Protein AF-0000000074323317 (afdb_homodimer)

Radius of gyration: 17.35 Å; Cα contacts (8 Å, |Δi|>4): 498; chains: 2; bounding box: 36×45×41 Å

Foldseek 3Di:
DKEKEKEKLFDCPPFPVVVLFVQLLVQLCVLLVHDSVPYYYHYHYNDQDDDPRHRPIAMEMEMEDAHSDDDVSVVSSLVSNQVSCCVRRVHHSVRYYYHYYHDHQQPADDPNHTD/DKEKEKEKLFDCPPFPVVVLQVQLLVQVCVLLVHDSVPYHYHYHYNDQDDDPRDRPIAMEMEMEDQHSDDDVSVVSSLVSNQVSCCVRRVHHSVRYYYHYHHDHQQVDDDDNHTD

InterPro domains:
  IPR001398 Macrophage migration inhibitory factor [PF01187] (2-115)
  IPR001398 Macrophage migration inhibitory factor [PTHR11954] (1-115)
  IPR014347 Tautomerase/MIF superfamily [G3DSA:3.30.429.10] (2-115)
  IPR014347 Tautomerase/MIF superfamily [SSF55331] (1-115)

Nearest PDB structures (foldseek):
  8ap3-assembly1_A  TM=1.001E+00  e=2.204E-23  Arabidopsis thaliana
  8ap3-assembly1_C  TM=1.002E+00  e=6.545E-23  Arabidopsis thaliana
  8dq6-assembly1_A  TM=9.790E-01  e=8.519E-17  Arabidopsis thaliana
  3gad-assembly1_C  TM=9.536E-01  e=9.394E-14  Plasmodium yoelii yoelii
  9mf3-assembly1_A  TM=9.497E-01  e=3.919E-13  Plasmodium knowlesi strain H

pLDDT: mean 98.27, std 1.14, range [88.0, 98.94]

Sequence (230 aa):
MPCLNISTNVNLESVDTSSILSEATSSVAKLIGKPEAYVMIVLKGSIPIAFGGTEEPAAYGELVSIGGLNANVNKKLSAAVAEILETKLSVPKSRFFLKFYDTKGSFFGWNGSTFMPCLNISTNVNLESVDTSSILSEATSSVAKLIGKPEAYVMIVLKGSIPIAFGGTEEPAAYGELVSIGGLNANVNKKLSAAVAEILETKLSVPKSRFFLKFYDTKGSFFGWNGSTF

Solvent-accessible surface area (backbone atoms only — not comparable to full-atom values): 11885 Å² total; per-residue (Å²): 92,37,38,39,39,36,41,23,41,45,72,51,89,88,47,71,55,65,58,54,43,45,52,50,37,52,51,52,18,62,64,46,68,46,65,46,72,45,27,34,36,39,48,40,55,57,37,92,50,71,59,96,86,35,69,62,55,32,37,44,32,41,37,38,22,57,58,59,74,45,76,68,43,48,53,52,48,52,51,55,53,35,48,49,39,27,74,73,65,60,21,48,59,91,38,51,50,73,46,79,40,79,47,56,40,50,41,30,21,38,54,41,22,43,84,91,39,39,39,40,36,41,23,42,45,72,51,89,89,49,71,58,65,59,54,52,52,52,48,37,50,53,51,16,62,65,48,68,47,65,57,92,45,48,44,75,45,80,43,55,59,29,54,40,26,53,40,74,37,68,63,58,31,38,44,34,40,37,37,22,57,58,60,73,46,57,69,43,36,24,51,51,26,28,51,55,28,49,51,40,30,74,73,65,61,21,47,34,81,39,33,42,34,38,56,39,81,46,57,39,81,77,38,75,48,93,93,44,52,86

Structure (mmCIF, N/CA/C/O backbone):
data_AF-0000000074323317-model_v1
#
loop_
_entity.id
_entity.type
_entity.pdbx_description
1 polymer 'Macrophage migration inhibitory factor'
#
loop_
_atom_site.group_PDB
_atom_site.id
_atom_site.type_symbol
_atom_site.label_atom_id
_atom_site.label_alt_id
_atom_site.label_comp_id
_atom_site.label_asym_id
_atom_site.label_entity_id
_atom_site.label_seq_id
_atom_site.pdbx_PDB_ins_code
_atom_site.Cartn_x
_atom_site.Cartn_y
_atom_site.Cartn_z
_atom_site.occupancy
_atom_site.B_iso_or_equiv
_atom_site.auth_seq_id
_atom_site.auth_comp_id
_atom_site.auth_asym_id
_atom_site.auth_atom_id
_atom_site.pdbx_PDB_model_num
ATOM 1 N N . MET A 1 1 ? 8.312 7.324 -8.453 1 91.5 1 MET A N 1
ATOM 2 C CA . MET A 1 1 ? 7.172 6.484 -8.117 1 91.5 1 MET A CA 1
ATOM 3 C C . MET A 1 1 ? 6.941 6.449 -6.609 1 91.5 1 MET A C 1
ATOM 5 O O . MET A 1 1 ? 7.445 5.559 -5.922 1 91.5 1 MET A O 1
ATOM 9 N N . PRO A 1 2 ? 6.398 7.406 -6.137 1 98.25 2 PRO A N 1
ATOM 10 C CA . PRO A 1 2 ? 6.027 7.383 -4.723 1 98.25 2 PRO A CA 1
ATOM 11 C C . PRO A 1 2 ? 4.613 6.859 -4.488 1 98.25 2 PRO A C 1
ATOM 13 O O . PRO A 1 2 ? 3.721 7.102 -5.305 1 98.25 2 PRO A O 1
ATOM 16 N N . CYS A 1 3 ? 4.453 6.18 -3.424 1 98.81 3 CYS A N 1
ATOM 17 C CA . CYS A 1 3 ? 3.135 5.777 -2.949 1 98.81 3 CYS A CA 1
ATOM 18 C C . CYS A 1 3 ? 2.947 6.141 -1.481 1 98.81 3 CYS A C 1
ATOM 20 O O . CYS A 1 3 ? 3.748 5.75 -0.632 1 98.81 3 CYS A O 1
ATOM 22 N N . LEU A 1 4 ? 1.928 6.883 -1.231 1 98.94 4 LEU A N 1
ATOM 23 C CA . LEU A 1 4 ? 1.548 7.254 0.128 1 98.94 4 LEU A CA 1
ATOM 24 C C . LEU A 1 4 ? 0.293 6.504 0.564 1 98.94 4 LEU A C 1
ATOM 26 O O . LEU A 1 4 ? -0.787 6.719 0.008 1 98.94 4 LEU A O 1
ATOM 30 N N . ASN A 1 5 ? 0.435 5.652 1.539 1 98.88 5 ASN A N 1
ATOM 31 C CA . ASN A 1 5 ? -0.67 4.93 2.16 1 98.88 5 ASN A CA 1
ATOM 32 C C . ASN A 1 5 ? -1.062 5.547 3.5 1 98.88 5 ASN A C 1
ATOM 34 O O . ASN A 1 5 ? -0.219 5.711 4.383 1 98.88 5 ASN A O 1
ATOM 38 N N . ILE A 1 6 ? -2.336 5.844 3.627 1 98.94 6 ILE A N 1
ATOM 39 C CA . ILE A 1 6 ? -2.809 6.426 4.879 1 98.94 6 ILE A CA 1
ATOM 40 C C . ILE A 1 6 ? -3.975 5.602 5.422 1 98.94 6 ILE A C 1
ATOM 42 O O . ILE A 1 6 ? -4.918 5.293 4.691 1 98.94 6 ILE A O 1
ATOM 46 N N . SER A 1 7 ? -3.873 5.23 6.617 1 98.88 7 SER A N 1
ATOM 47 C CA . SER A 1 7 ? -4.977 4.648 7.375 1 98.88 7 SER A CA 1
ATOM 48 C C . SER A 1 7 ? -5.43 5.582 8.492 1 98.88 7 SER A C 1
ATOM 50 O O . SER A 1 7 ? -4.598 6.18 9.18 1 98.88 7 SER A O 1
ATOM 52 N N . THR A 1 8 ? -6.715 5.742 8.688 1 98.94 8 THR A N 1
ATOM 53 C CA . THR A 1 8 ? -7.254 6.586 9.742 1 98.94 8 THR A CA 1
ATOM 54 C C . THR A 1 8 ? -8.531 5.98 10.32 1 98.94 8 THR A C 1
ATOM 56 O O . THR A 1 8 ? -9.211 5.203 9.648 1 98.94 8 THR A O 1
ATOM 59 N N . ASN A 1 9 ? -8.828 6.316 11.562 1 98.88 9 ASN A N 1
ATOM 60 C CA . ASN A 1 9 ? -10.062 5.836 12.18 1 98.88 9 ASN A CA 1
ATOM 61 C C . ASN A 1 9 ? -11.234 6.773 11.898 1 98.88 9 ASN A C 1
ATOM 63 O O . ASN A 1 9 ? -12.359 6.508 12.32 1 98.88 9 ASN A O 1
ATOM 67 N N . VAL A 1 10 ? -10.961 7.812 11.172 1 98.62 10 VAL A N 1
ATOM 68 C CA . VAL A 1 10 ? -12.016 8.75 10.797 1 98.62 10 VAL A CA 1
ATOM 69 C C . VAL A 1 10 ? -12.898 8.133 9.719 1 98.62 10 VAL A C 1
ATOM 71 O O . VAL A 1 10 ? -12.391 7.508 8.781 1 98.62 10 VAL A O 1
ATOM 74 N N . ASN A 1 11 ? -14.242 8.242 9.859 1 98.25 11 ASN A N 1
ATOM 75 C CA . ASN A 1 11 ? -15.188 7.844 8.828 1 98.25 11 ASN A CA 1
ATOM 76 C C . ASN A 1 11 ? -15.156 8.805 7.645 1 98.25 11 ASN A C 1
ATOM 78 O O . ASN A 1 11 ? -15.281 10.023 7.824 1 98.25 11 ASN A O 1
ATOM 82 N N . LEU A 1 12 ? -15.023 8.281 6.457 1 97.62 12 LEU A N 1
ATOM 83 C CA . LEU A 1 12 ? -14.797 9.133 5.293 1 97.62 12 LEU A CA 1
ATOM 84 C C . LEU A 1 12 ? -16.094 9.352 4.52 1 97.62 12 LEU A C 1
ATOM 86 O O . LEU A 1 12 ? -16.109 10.031 3.494 1 97.62 12 LEU A O 1
ATOM 90 N N . GLU A 1 13 ? -17.234 8.797 4.867 1 94.62 13 GLU A N 1
ATOM 91 C CA . GLU A 1 13 ? -18.484 8.836 4.129 1 94.62 13 GLU A CA 1
ATOM 92 C C . GLU A 1 13 ? -18.922 10.273 3.859 1 94.62 13 GLU A C 1
ATOM 94 O O . GLU A 1 13 ? -19.453 10.578 2.791 1 94.62 13 GLU A O 1
ATOM 99 N N . SER A 1 14 ? -18.656 11.234 4.734 1 93.81 14 SER A N 1
ATOM 100 C CA . SER A 1 14 ? -19.094 12.617 4.551 1 93.81 14 SER A CA 1
ATOM 101 C C . SER A 1 14 ? -17.922 13.531 4.219 1 93.81 14 SER A C 1
ATOM 103 O O . SER A 1 14 ? -18.047 14.758 4.242 1 93.81 14 SER A O 1
ATOM 105 N N . VAL A 1 15 ? -16.797 12.953 3.896 1 95.31 15 VAL A N 1
ATOM 106 C CA . VAL A 1 15 ? -15.578 13.703 3.639 1 95.31 15 VAL A CA 1
ATOM 107 C C . VAL A 1 15 ? -15.344 13.82 2.135 1 95.31 15 VAL A C 1
ATOM 109 O O . VAL A 1 15 ? -15.594 12.867 1.389 1 95.31 15 VAL A O 1
ATOM 112 N N . ASP A 1 16 ? -14.93 14.938 1.658 1 96.88 16 ASP A N 1
ATOM 113 C CA . ASP A 1 16 ? -14.453 15.094 0.286 1 96.88 16 ASP A CA 1
ATOM 114 C C . ASP A 1 16 ? -13.07 14.469 0.109 1 96.88 16 ASP A C 1
ATOM 116 O O . ASP A 1 16 ? -12.062 15.172 0.131 1 96.88 16 ASP A O 1
ATOM 120 N N . THR A 1 17 ? -13.031 13.234 -0.156 1 97.75 17 THR A N 1
ATOM 121 C CA . THR A 1 17 ? -11.766 12.523 -0.258 1 97.75 17 THR A CA 1
ATOM 122 C C . THR A 1 17 ? -10.977 13 -1.479 1 97.75 17 THR A C 1
ATOM 124 O O . THR A 1 17 ? -9.742 12.961 -1.482 1 97.75 17 THR A O 1
ATOM 127 N N . SER A 1 18 ? -11.711 13.438 -2.508 1 97.75 18 SER A N 1
ATOM 128 C CA . SER A 1 18 ? -11.039 13.883 -3.727 1 97.75 18 SER A CA 1
ATOM 129 C C . SER A 1 18 ? -10.102 15.047 -3.445 1 97.75 18 SER A C 1
ATOM 131 O O . SER A 1 18 ? -9.016 15.133 -4.023 1 97.75 18 SER A O 1
ATOM 133 N N . SER A 1 19 ? -10.562 15.883 -2.59 1 98.12 19 SER A N 1
ATOM 134 C CA . SER A 1 19 ? -9.734 17.016 -2.213 1 98.12 19 SER A CA 1
ATOM 135 C C . SER A 1 19 ? -8.469 16.578 -1.488 1 98.12 19 SER A C 1
ATOM 137 O O . SER A 1 19 ? -7.383 17.094 -1.739 1 98.12 19 SER A O 1
ATOM 139 N N . ILE A 1 20 ? -8.57 15.594 -0.637 1 98.56 20 ILE A N 1
ATOM 140 C CA . ILE A 1 20 ? -7.434 15.047 0.098 1 98.56 20 ILE A CA 1
ATOM 141 C C . ILE A 1 20 ? -6.469 14.367 -0.872 1 98.56 20 ILE A C 1
ATOM 143 O O . ILE A 1 20 ? -5.266 14.625 -0.846 1 98.56 20 ILE A O 1
ATOM 147 N N . LEU A 1 21 ? -7.043 13.586 -1.749 1 98.75 21 LEU A N 1
ATOM 148 C CA . LEU A 1 21 ? -6.246 12.828 -2.707 1 98.75 21 LEU A CA 1
ATOM 149 C C . LEU A 1 21 ? -5.473 13.758 -3.633 1 98.75 21 LEU A C 1
ATOM 151 O O . LEU A 1 21 ? -4.281 13.555 -3.881 1 98.75 21 LEU A O 1
ATOM 155 N N . SER A 1 22 ? -6.113 14.766 -4.082 1 98.5 22 SER A N 1
ATOM 156 C CA . SER A 1 22 ? -5.5 15.711 -5.012 1 98.5 22 SER A CA 1
ATOM 157 C C . SER A 1 22 ? -4.402 16.516 -4.328 1 98.5 22 SER A C 1
ATOM 159 O O . SER A 1 22 ? -3.303 16.656 -4.867 1 98.5 22 SER A O 1
ATOM 161 N N . GLU A 1 23 ? -4.684 17.016 -3.186 1 98.69 23 GLU A N 1
ATOM 162 C CA . GLU A 1 23 ? -3.707 17.828 -2.463 1 98.69 23 GLU A CA 1
ATOM 163 C C . GLU A 1 23 ? -2.498 17 -2.047 1 98.69 23 GLU A C 1
ATOM 165 O O . GLU A 1 23 ? -1.358 17.469 -2.139 1 98.69 23 GLU A O 1
ATOM 170 N N . ALA A 1 24 ? -2.727 15.836 -1.582 1 98.81 24 ALA A N 1
ATOM 171 C CA . ALA A 1 24 ? -1.625 14.945 -1.216 1 98.81 24 ALA A CA 1
ATOM 172 C C . ALA A 1 24 ? -0.761 14.617 -2.43 1 98.81 24 ALA A C 1
ATOM 174 O O . ALA A 1 24 ? 0.469 14.602 -2.34 1 98.81 24 ALA A O 1
ATOM 175 N N . THR A 1 25 ? -1.44 14.352 -3.559 1 98.81 25 THR A N 1
ATOM 176 C CA . THR A 1 25 ? -0.712 14.047 -4.785 1 98.81 25 THR A CA 1
ATOM 177 C C . THR A 1 25 ? 0.239 15.188 -5.141 1 98.81 25 THR A C 1
ATOM 179 O O . THR A 1 25 ? 1.427 14.961 -5.379 1 98.81 25 THR A O 1
ATOM 182 N N . SER A 1 26 ? -0.271 16.344 -5.125 1 98.75 26 SER A N 1
ATOM 183 C CA . SER A 1 26 ? 0.513 17.531 -5.496 1 98.75 26 SER A CA 1
ATOM 184 C C . SER A 1 26 ? 1.663 17.75 -4.52 1 98.75 26 SER A C 1
ATOM 186 O O . SER A 1 26 ? 2.789 18.031 -4.934 1 98.75 26 SER A O 1
ATOM 188 N N . SER A 1 27 ? 1.397 17.656 -3.234 1 98.75 27 SER A N 1
ATOM 189 C CA . SER A 1 27 ? 2.412 17.891 -2.209 1 98.75 27 SER A CA 1
ATOM 190 C C . SER A 1 27 ? 3.541 16.859 -2.314 1 98.75 27 SER A C 1
ATOM 192 O O . SER A 1 27 ? 4.719 17.219 -2.285 1 98.75 27 SER A O 1
ATOM 194 N N . VAL A 1 28 ? 3.188 15.594 -2.471 1 98.81 28 VAL A N 1
ATOM 195 C CA . VAL A 1 28 ? 4.172 14.523 -2.549 1 98.81 28 VAL A CA 1
ATOM 196 C C . VAL A 1 28 ? 5.023 14.695 -3.805 1 98.81 28 VAL A C 1
ATOM 198 O O . VAL A 1 28 ? 6.25 14.609 -3.746 1 98.81 28 VAL A O 1
ATOM 201 N N . ALA A 1 29 ? 4.391 14.969 -4.902 1 98.75 29 ALA A N 1
ATOM 202 C CA . ALA A 1 29 ? 5.105 15.164 -6.164 1 98.75 29 ALA A CA 1
ATOM 203 C C . ALA A 1 29 ? 6.105 16.312 -6.062 1 98.75 29 ALA A C 1
ATOM 205 O O . ALA A 1 29 ? 7.277 16.141 -6.398 1 98.75 29 ALA A O 1
ATOM 206 N N . LYS A 1 30 ? 5.648 17.406 -5.555 1 98.69 30 LYS A N 1
ATOM 207 C CA . LYS A 1 30 ? 6.457 18.609 -5.461 1 98.69 30 LYS A CA 1
ATOM 208 C C . LYS A 1 30 ? 7.648 18.406 -4.527 1 98.69 30 LYS A C 1
ATOM 210 O O . LYS A 1 30 ? 8.781 18.734 -4.879 1 98.69 30 LYS A O 1
ATOM 215 N N . LEU A 1 31 ? 7.434 17.859 -3.393 1 98.75 31 LEU A N 1
ATOM 216 C CA . LEU A 1 31 ? 8.453 17.781 -2.354 1 98.75 31 LEU A CA 1
ATOM 217 C C . LEU A 1 31 ? 9.484 16.703 -2.678 1 98.75 31 LEU A C 1
ATOM 219 O O . LEU A 1 31 ? 10.664 16.859 -2.365 1 98.75 31 LEU A O 1
ATOM 223 N N . ILE A 1 32 ? 9.086 15.625 -3.309 1 98.31 32 ILE A N 1
ATOM 224 C CA . ILE A 1 32 ? 10.023 14.57 -3.674 1 98.31 32 ILE A CA 1
ATOM 225 C C . ILE A 1 32 ? 10.711 14.93 -4.988 1 98.31 32 ILE A C 1
ATOM 227 O O . ILE A 1 32 ? 11.828 14.477 -5.254 1 98.31 32 ILE A O 1
ATOM 231 N N . GLY A 1 33 ? 10.008 15.727 -5.805 1 97.94 33 GLY A N 1
ATOM 232 C CA . GLY A 1 33 ? 10.555 16.094 -7.102 1 97.94 33 GLY A CA 1
ATOM 233 C C . GLY A 1 33 ? 10.258 15.086 -8.188 1 97.94 33 GLY A C 1
ATOM 234 O O . GLY A 1 33 ? 11.133 14.75 -8.984 1 97.94 33 GLY A O 1
ATOM 235 N N . LYS A 1 34 ? 9.07 14.5 -8.203 1 97.56 34 LYS A N 1
ATOM 236 C CA . LYS A 1 34 ? 8.633 13.547 -9.219 1 97.56 34 LYS A CA 1
ATOM 237 C C . LYS A 1 34 ? 7.352 14.016 -9.898 1 97.56 34 LYS A C 1
ATOM 239 O O . LYS A 1 34 ? 6.551 14.734 -9.297 1 97.56 34 LYS A O 1
ATOM 244 N N . PRO A 1 35 ? 7.16 13.609 -11.18 1 97.94 35 PRO A N 1
ATOM 245 C CA . PRO A 1 35 ? 5.898 13.984 -11.82 1 97.94 35 PRO A CA 1
ATOM 246 C C . PRO A 1 35 ? 4.676 13.422 -11.102 1 97.94 35 PRO A C 1
ATOM 248 O O . PRO A 1 35 ? 4.715 12.305 -10.586 1 97.94 35 PRO A O 1
ATOM 251 N N . GLU A 1 36 ? 3.57 14.188 -11.125 1 98.12 36 GLU A N 1
ATOM 252 C CA . GLU A 1 36 ? 2.316 13.758 -10.516 1 98.12 36 GLU A CA 1
ATOM 253 C C . GLU A 1 36 ? 1.815 12.453 -11.133 1 98.12 36 GLU A C 1
ATOM 255 O O . GLU A 1 36 ? 1.185 11.641 -10.453 1 98.12 36 GLU A O 1
ATOM 260 N N . ALA A 1 37 ? 2.158 12.266 -12.328 1 97.75 37 ALA A N 1
ATOM 261 C CA . ALA A 1 37 ? 1.679 11.109 -13.086 1 97.75 37 ALA A CA 1
ATOM 262 C C . ALA A 1 37 ? 2.125 9.805 -12.43 1 97.75 37 ALA A C 1
ATOM 264 O O . ALA A 1 37 ? 1.529 8.75 -12.672 1 97.75 37 ALA A O 1
ATOM 265 N N . TYR A 1 38 ? 3.135 9.836 -11.57 1 97.81 38 TYR A N 1
ATOM 266 C CA . TYR A 1 38 ? 3.684 8.625 -10.969 1 97.81 38 TYR A CA 1
ATOM 267 C C . TYR A 1 38 ? 3.377 8.562 -9.477 1 97.81 38 TYR A C 1
ATOM 269 O O . TYR A 1 38 ? 3.922 7.723 -8.766 1 97.81 38 TYR A O 1
ATOM 277 N N . VAL A 1 39 ? 2.561 9.414 -9.023 1 98.81 39 VAL A N 1
ATOM 278 C CA . VAL A 1 39 ? 2.256 9.445 -7.594 1 98.81 39 VAL A CA 1
ATOM 279 C C . VAL A 1 39 ? 0.949 8.703 -7.328 1 98.81 39 VAL A C 1
ATOM 281 O O . VAL A 1 39 ? -0.056 8.945 -8 1 98.81 39 VAL A O 1
ATOM 284 N N . MET A 1 40 ? 0.992 7.852 -6.352 1 98.94 40 MET A N 1
ATOM 285 C CA . MET A 1 40 ? -0.21 7.156 -5.898 1 98.94 40 MET A CA 1
ATOM 286 C C . MET A 1 40 ? -0.513 7.484 -4.441 1 98.94 40 MET A C 1
ATOM 288 O O . MET A 1 40 ? 0.392 7.516 -3.604 1 98.94 40 MET A O 1
ATOM 292 N N . ILE A 1 41 ? -1.807 7.762 -4.152 1 98.94 41 ILE A N 1
ATOM 293 C CA . ILE A 1 41 ? -2.303 7.977 -2.797 1 98.94 41 ILE A CA 1
ATOM 294 C C . ILE A 1 41 ? -3.375 6.938 -2.471 1 98.94 41 ILE A C 1
ATOM 296 O O . ILE A 1 41 ? -4.305 6.73 -3.254 1 98.94 41 ILE A O 1
ATOM 300 N N . VAL A 1 42 ? -3.203 6.23 -1.413 1 98.94 42 VAL A N 1
ATOM 301 C CA . VAL A 1 42 ? -4.172 5.273 -0.889 1 98.94 42 VAL A CA 1
ATOM 302 C C . VAL A 1 42 ? -4.684 5.746 0.469 1 98.94 42 VAL A C 1
ATOM 304 O O . VAL A 1 42 ? -3.896 5.992 1.387 1 98.94 42 VAL A O 1
ATOM 307 N N . LEU A 1 43 ? -6.031 5.934 0.606 1 98.88 43 LEU A N 1
ATOM 308 C CA . LEU A 1 43 ? -6.613 6.477 1.828 1 98.88 43 LEU A CA 1
ATOM 309 C C . LEU A 1 43 ? -7.66 5.527 2.404 1 98.88 43 LEU A C 1
ATOM 311 O O . LEU A 1 43 ? -8.75 5.387 1.847 1 98.88 43 LEU A O 1
ATOM 315 N N . LYS A 1 44 ? -7.312 4.961 3.523 1 98.81 44 LYS A N 1
ATOM 316 C CA . LYS A 1 44 ? -8.211 4.02 4.195 1 98.81 44 LYS A CA 1
ATOM 317 C C . LYS A 1 44 ? -8.852 4.652 5.426 1 98.81 44 LYS A C 1
ATOM 319 O O . LYS A 1 44 ? -8.156 5 6.383 1 98.81 44 LYS A O 1
ATOM 324 N N . GLY A 1 45 ? -10.18 4.719 5.395 1 98.5 45 GLY A N 1
ATOM 325 C CA . GLY A 1 45 ? -10.922 5.254 6.527 1 98.5 45 GLY A CA 1
ATOM 326 C C . GLY A 1 45 ? -11.617 4.18 7.34 1 98.5 45 GLY A C 1
ATOM 327 O O . GLY A 1 45 ? -11.633 3.012 6.953 1 98.5 45 GLY A O 1
ATOM 328 N N . SER A 1 46 ? -12.078 4.637 8.531 1 98.44 46 SER A N 1
ATOM 329 C CA . SER A 1 46 ? -12.867 3.787 9.422 1 98.44 46 SER A CA 1
ATOM 330 C C . SER A 1 46 ? -12.062 2.572 9.875 1 98.44 46 SER A C 1
ATOM 332 O O . SER A 1 46 ? -12.617 1.484 10.047 1 98.44 46 SER A O 1
ATOM 334 N N . ILE A 1 47 ? -10.773 2.709 9.945 1 98.44 47 ILE A N 1
ATOM 335 C CA . ILE A 1 47 ? -9.898 1.703 10.531 1 98.44 47 ILE A CA 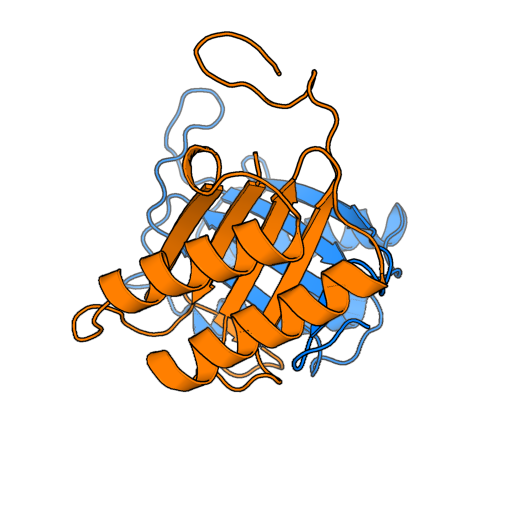1
ATOM 336 C C . ILE A 1 47 ? -9.82 1.905 12.039 1 98.44 47 ILE A C 1
ATOM 338 O O . ILE A 1 47 ? -9.523 3.008 12.508 1 98.44 47 ILE A O 1
ATOM 342 N N . PRO A 1 48 ? -10.164 0.916 12.867 1 98.75 48 PRO A N 1
ATOM 343 C CA . PRO A 1 48 ? -9.977 1.108 14.312 1 98.75 48 PRO A CA 1
ATOM 344 C C . PRO A 1 48 ? -8.531 1.408 14.688 1 98.75 48 PRO A C 1
ATOM 346 O O . PRO A 1 48 ? -7.625 0.64 14.344 1 98.75 48 PRO A O 1
ATOM 349 N N . ILE A 1 49 ? -8.289 2.5 15.359 1 98.81 49 ILE A N 1
ATOM 350 C CA . ILE A 1 49 ? -6.969 2.926 15.805 1 98.81 49 ILE A CA 1
ATOM 351 C C . ILE A 1 49 ? -7.055 3.479 17.219 1 98.81 49 ILE A C 1
ATOM 353 O O . ILE A 1 49 ? -7.953 4.258 17.547 1 98.81 49 ILE A O 1
ATOM 357 N N . ALA A 1 50 ? -6.176 2.955 17.969 1 98.88 50 ALA A N 1
ATOM 358 C CA . ALA A 1 50 ? -5.918 3.586 19.266 1 98.88 50 ALA A CA 1
ATOM 359 C C . ALA A 1 50 ? -4.531 4.23 19.281 1 98.88 50 ALA A C 1
ATOM 361 O O . ALA A 1 50 ? -3.564 3.654 18.781 1 98.88 50 ALA A O 1
ATOM 362 N N . PHE A 1 51 ? -4.426 5.461 19.828 1 98.75 51 PHE A N 1
ATOM 363 C CA . PHE A 1 51 ? -3.174 6.172 20.062 1 98.75 51 PHE A CA 1
ATOM 364 C C . PHE A 1 51 ? -3.125 6.734 21.484 1 98.75 51 PHE A C 1
ATOM 366 O O . PHE A 1 51 ? -4.023 7.469 21.891 1 98.75 51 PHE A O 1
ATOM 373 N N . GLY A 1 52 ? -2.082 6.281 22.094 1 98.31 52 GLY A N 1
ATOM 374 C CA . GLY A 1 52 ? -1.995 6.703 23.484 1 98.31 52 GLY A CA 1
ATOM 375 C C . GLY A 1 52 ? -3.148 6.203 24.344 1 98.31 52 GLY A C 1
ATOM 376 O O . GLY A 1 52 ? -3.598 6.895 25.25 1 98.31 52 GLY A O 1
ATOM 377 N N . GLY A 1 53 ? -3.711 5.148 23.906 1 98.44 53 GLY A N 1
ATOM 378 C CA . GLY A 1 53 ? -4.746 4.512 24.703 1 98.44 53 GLY A CA 1
ATOM 379 C C . GLY A 1 53 ? -6.137 5.047 24.422 1 98.44 53 GLY A C 1
ATOM 380 O O . GLY A 1 53 ? -7.117 4.598 25.016 1 98.44 53 GLY A O 1
ATOM 381 N N . THR A 1 54 ? -6.219 5.992 23.469 1 98.75 54 THR A N 1
ATOM 382 C CA . THR A 1 54 ? -7.535 6.527 23.141 1 98.75 54 THR A CA 1
ATOM 383 C C . THR A 1 54 ? -7.84 6.328 21.656 1 98.75 54 THR A C 1
ATOM 385 O O . THR A 1 54 ? -6.934 6.102 20.859 1 98.75 54 THR A O 1
ATOM 388 N N . GLU A 1 55 ? -9.148 6.488 21.359 1 98.69 55 GLU A N 1
ATOM 389 C CA . GLU A 1 55 ? -9.602 6.277 19.984 1 98.69 55 GLU A CA 1
ATOM 390 C C . GLU A 1 55 ? -10.008 7.594 19.328 1 98.69 55 GLU A C 1
ATOM 392 O O . GLU A 1 55 ? -10.805 7.602 18.391 1 98.69 55 GLU A O 1
ATOM 397 N N . GLU A 1 56 ? -9.5 8.742 19.828 1 98.75 56 GLU A N 1
ATOM 398 C CA . GLU A 1 56 ? -9.664 10.023 19.156 1 98.75 56 GLU A CA 1
ATOM 399 C C . GLU A 1 56 ? -9.07 9.992 17.75 1 98.75 56 GLU A C 1
ATOM 401 O O . GLU A 1 56 ? -8.297 9.086 17.422 1 98.75 56 GLU A O 1
ATOM 406 N N . PRO A 1 57 ? -9.43 10.875 16.922 1 98.88 57 PRO A N 1
ATOM 407 C CA . PRO A 1 57 ? -8.945 10.836 15.539 1 98.88 57 PRO A CA 1
ATOM 408 C C . PRO A 1 57 ? -7.426 10.688 15.453 1 98.88 57 PRO A C 1
ATOM 410 O O . PRO A 1 57 ? -6.691 11.422 16.125 1 98.88 57 PRO A O 1
ATOM 413 N N . ALA A 1 58 ? -6.984 9.719 14.695 1 98.94 58 ALA A N 1
ATOM 414 C CA . ALA A 1 58 ? -5.574 9.391 14.5 1 98.94 58 ALA A CA 1
ATOM 415 C C . ALA A 1 58 ? -5.332 8.82 13.109 1 98.94 58 ALA A C 1
ATOM 417 O O . ALA A 1 58 ? -6.273 8.422 12.422 1 98.94 58 ALA A O 1
ATOM 418 N N . ALA A 1 59 ? -4.062 8.836 12.727 1 98.94 59 ALA A N 1
ATOM 419 C CA . ALA A 1 59 ? -3.715 8.273 11.422 1 98.94 59 ALA A CA 1
ATOM 420 C C . ALA A 1 59 ? -2.301 7.703 11.43 1 98.94 59 ALA A C 1
ATOM 422 O O . ALA A 1 59 ? -1.471 8.094 12.25 1 98.94 59 ALA A O 1
ATOM 423 N N . TYR A 1 60 ? -2.107 6.754 10.562 1 98.94 60 TYR A N 1
ATOM 424 C CA . TYR A 1 60 ? -0.805 6.164 10.273 1 98.94 60 TYR A CA 1
ATOM 425 C C . TYR A 1 60 ? -0.54 6.145 8.773 1 98.94 60 TYR A C 1
ATOM 427 O O . TYR A 1 60 ? -1.415 5.777 7.984 1 98.94 60 TYR A O 1
ATOM 435 N N . GLY A 1 61 ? 0.623 6.621 8.414 1 98.81 61 GLY A N 1
ATOM 436 C CA . GLY A 1 61 ? 0.98 6.645 7 1 98.81 61 GLY A CA 1
ATOM 437 C C . GLY A 1 61 ? 2.301 5.961 6.707 1 98.81 61 GLY A C 1
ATOM 438 O O . GLY A 1 61 ? 3.164 5.867 7.582 1 98.81 61 GLY A O 1
ATOM 439 N N . GLU A 1 62 ? 2.416 5.469 5.547 1 98.81 62 GLU A N 1
ATOM 440 C CA . GLU A 1 62 ? 3.668 4.984 4.973 1 98.81 62 GLU A CA 1
ATOM 441 C C . GLU A 1 62 ? 3.912 5.582 3.592 1 98.81 62 GLU A C 1
ATOM 443 O O . GLU A 1 62 ? 3.033 5.543 2.729 1 98.81 62 GLU A O 1
ATOM 448 N N . LEU A 1 63 ? 5.059 6.156 3.43 1 98.88 63 LEU A N 1
ATOM 449 C CA . LEU A 1 63 ? 5.457 6.684 2.131 1 98.88 63 LEU A CA 1
ATOM 450 C C . LEU A 1 63 ? 6.668 5.934 1.585 1 98.88 63 LEU A C 1
ATOM 452 O O . LEU A 1 63 ? 7.727 5.91 2.219 1 98.88 63 LEU A O 1
ATOM 456 N N . VAL A 1 64 ? 6.527 5.293 0.418 1 98.62 64 VAL A N 1
ATOM 457 C CA . VAL A 1 64 ? 7.613 4.59 -0.256 1 98.62 64 VAL A CA 1
ATOM 458 C C . VAL A 1 64 ? 7.953 5.297 -1.567 1 98.62 64 VAL A C 1
ATOM 460 O O . VAL A 1 64 ? 7.059 5.773 -2.271 1 98.62 64 VAL A O 1
ATOM 463 N N . SER A 1 65 ? 9.133 5.41 -1.852 1 98.44 65 SER A N 1
ATOM 464 C CA . SER A 1 65 ? 9.602 6.047 -3.078 1 98.44 65 SER A CA 1
ATOM 465 C C . SER A 1 65 ? 10.898 5.414 -3.572 1 98.44 65 SER A C 1
ATOM 467 O O . SER A 1 65 ? 11.711 4.949 -2.771 1 98.44 65 SER A O 1
ATOM 469 N N . ILE A 1 66 ? 11.023 5.359 -4.879 1 98.06 66 ILE A N 1
ATOM 470 C CA . ILE A 1 66 ? 12.32 5.051 -5.473 1 98.06 66 ILE A CA 1
ATOM 471 C C . ILE A 1 66 ? 13.195 6.301 -5.465 1 98.06 66 ILE A C 1
ATOM 473 O O . ILE A 1 66 ? 13.148 7.105 -6.398 1 98.06 66 ILE A O 1
ATOM 477 N N . GLY A 1 67 ? 13.977 6.484 -4.43 1 97.06 67 GLY A N 1
ATOM 478 C CA . GLY A 1 67 ? 14.797 7.676 -4.281 1 97.06 67 GLY A CA 1
ATOM 479 C C . GLY A 1 67 ? 13.992 8.914 -3.939 1 97.06 67 GLY A C 1
ATOM 480 O O . GLY A 1 67 ? 12.766 8.852 -3.84 1 97.06 67 GLY A O 1
ATOM 481 N N . GLY A 1 68 ? 14.727 10.078 -3.639 1 97.19 68 GLY A N 1
ATOM 482 C CA . GLY A 1 68 ? 14.109 11.375 -3.416 1 97.19 68 GLY A CA 1
ATOM 483 C C . GLY A 1 68 ? 13.852 11.672 -1.951 1 97.19 68 GLY A C 1
ATOM 484 O O . GLY A 1 68 ? 13.531 12.805 -1.589 1 97.19 68 GLY A O 1
ATOM 485 N N . LEU A 1 69 ? 13.992 10.711 -1.151 1 98.31 69 LEU A N 1
ATOM 486 C CA . LEU A 1 69 ? 13.758 10.898 0.275 1 98.31 69 LEU A CA 1
ATOM 487 C C . LEU A 1 69 ? 15.062 11.172 1.013 1 98.31 69 LEU A C 1
ATOM 489 O O . LEU A 1 69 ? 16.094 10.602 0.679 1 98.31 69 LEU A O 1
ATOM 493 N N . ASN A 1 70 ? 15.078 12.039 1.854 1 98.31 70 ASN A N 1
ATOM 494 C CA . ASN A 1 70 ? 16.141 12.391 2.793 1 98.31 70 ASN A CA 1
ATOM 495 C C . ASN A 1 70 ? 15.602 13.164 3.992 1 98.31 70 ASN A C 1
ATOM 497 O O . ASN A 1 70 ? 14.414 13.484 4.043 1 98.31 70 ASN A O 1
ATOM 501 N N . ALA A 1 71 ? 16.453 13.445 4.922 1 98.25 71 ALA A N 1
ATOM 502 C CA . ALA A 1 71 ? 16 14.016 6.191 1 98.25 71 ALA A CA 1
ATOM 503 C C . ALA A 1 71 ? 15.203 15.289 5.969 1 98.25 71 ALA A C 1
ATOM 505 O O . ALA A 1 71 ? 14.141 15.469 6.57 1 98.25 71 ALA A O 1
ATOM 506 N N . ASN A 1 72 ? 15.68 16.109 5.16 1 98.69 72 ASN A N 1
ATOM 507 C CA . ASN A 1 72 ? 15.016 17.375 4.906 1 98.69 72 ASN A CA 1
ATOM 508 C C . ASN A 1 72 ? 13.688 17.188 4.18 1 98.69 72 ASN A C 1
ATOM 510 O O . ASN A 1 72 ? 12.672 17.75 4.578 1 98.69 72 ASN A O 1
ATOM 514 N N . VAL A 1 73 ? 13.664 16.422 3.143 1 98.69 73 VAL A N 1
ATOM 515 C CA . VAL A 1 73 ? 12.461 16.141 2.365 1 98.69 73 VAL A CA 1
ATOM 516 C C . VAL A 1 73 ? 11.422 15.469 3.254 1 98.69 73 VAL A C 1
ATOM 518 O O . VAL A 1 73 ? 10.242 15.836 3.223 1 98.69 73 VAL A O 1
ATOM 521 N N . ASN A 1 74 ? 11.875 14.508 4.113 1 98.75 74 ASN A N 1
ATOM 522 C CA . ASN A 1 74 ? 10.977 13.773 4.996 1 98.75 74 ASN A CA 1
ATOM 523 C C . ASN A 1 74 ? 10.289 14.703 5.992 1 98.75 74 ASN A C 1
ATOM 525 O O . ASN A 1 74 ? 9.102 14.547 6.277 1 98.75 74 ASN A O 1
ATOM 529 N N . LYS A 1 75 ? 11.016 15.602 6.508 1 98.81 75 LYS A N 1
ATOM 530 C CA . LYS A 1 75 ? 10.461 16.578 7.445 1 98.81 75 LYS A CA 1
ATOM 531 C C . LYS A 1 75 ? 9.352 17.406 6.789 1 98.81 75 LYS A C 1
ATOM 533 O O . LYS A 1 75 ? 8.289 17.594 7.375 1 98.81 75 LYS A O 1
ATOM 538 N N . LYS A 1 76 ? 9.617 17.844 5.633 1 98.88 76 LYS A N 1
ATOM 539 C CA . LYS A 1 76 ? 8.656 18.656 4.906 1 98.88 76 LYS A CA 1
ATOM 540 C C . LYS A 1 76 ? 7.418 17.844 4.52 1 98.88 76 LYS A C 1
ATOM 542 O O . LYS A 1 76 ? 6.297 18.344 4.582 1 98.88 76 LYS A O 1
ATOM 547 N N . LEU A 1 77 ? 7.641 16.609 4.133 1 98.88 77 LEU A N 1
ATOM 548 C CA . LEU A 1 77 ? 6.531 15.719 3.803 1 98.88 77 LEU A CA 1
ATOM 549 C C . LEU A 1 77 ? 5.66 15.461 5.027 1 98.88 77 LEU A C 1
ATOM 551 O O . LEU A 1 77 ? 4.43 15.516 4.941 1 98.88 77 LEU A O 1
ATOM 555 N N . SER A 1 78 ? 6.336 15.164 6.105 1 98.94 78 SER A N 1
ATOM 556 C CA . SER A 1 78 ? 5.598 14.945 7.348 1 98.94 78 SER A CA 1
ATOM 557 C C . SER A 1 78 ? 4.719 16.141 7.684 1 98.94 78 SER A C 1
ATOM 559 O O . SER A 1 78 ? 3.545 15.977 8.031 1 98.94 78 SER A O 1
ATOM 561 N N . ALA A 1 79 ? 5.219 17.312 7.57 1 98.94 79 ALA A N 1
ATOM 562 C CA . ALA A 1 79 ? 4.477 18.531 7.863 1 98.94 79 ALA A CA 1
ATOM 563 C C . ALA A 1 79 ? 3.301 18.703 6.902 1 98.94 79 ALA A C 1
ATOM 565 O O . ALA A 1 79 ? 2.184 19 7.328 1 98.94 79 ALA A O 1
ATOM 566 N N . ALA A 1 80 ? 3.553 18.547 5.656 1 98.94 80 ALA A N 1
ATOM 567 C CA . ALA A 1 80 ? 2.541 18.781 4.633 1 98.94 80 ALA A CA 1
ATOM 568 C C . ALA A 1 80 ? 1.379 17.797 4.77 1 98.94 80 ALA A C 1
ATOM 570 O O . ALA A 1 80 ? 0.213 18.203 4.73 1 98.94 80 ALA A O 1
ATOM 571 N N . VAL A 1 81 ? 1.674 16.516 4.953 1 98.88 81 VAL A N 1
ATOM 572 C CA . VAL A 1 81 ? 0.625 15.5 5.051 1 98.88 81 VAL A CA 1
ATOM 573 C C . VAL A 1 81 ? -0.152 15.688 6.352 1 98.88 81 VAL A C 1
ATOM 575 O O . VAL A 1 81 ? -1.381 15.578 6.367 1 98.88 81 VAL A O 1
ATOM 578 N N . ALA A 1 82 ? 0.591 15.969 7.422 1 98.94 82 ALA A N 1
ATOM 579 C CA . ALA A 1 82 ? -0.074 16.234 8.695 1 98.94 82 ALA A CA 1
ATOM 580 C C . ALA A 1 82 ? -1.052 17.391 8.578 1 98.94 82 ALA A C 1
ATOM 582 O O . ALA A 1 82 ? -2.154 17.344 9.133 1 98.94 82 ALA A O 1
ATOM 583 N N . GLU A 1 83 ? -0.649 18.422 7.898 1 98.94 83 GLU A N 1
ATOM 584 C CA . GLU A 1 83 ? -1.509 19.578 7.715 1 98.94 83 GLU A CA 1
ATOM 585 C C . GLU A 1 83 ? -2.773 19.219 6.938 1 98.94 83 GLU A C 1
ATOM 587 O O . GLU A 1 83 ? -3.869 19.656 7.293 1 98.94 83 GLU A O 1
ATOM 592 N N . ILE A 1 84 ? -2.662 18.484 5.898 1 98.81 84 ILE A N 1
ATOM 593 C CA . ILE A 1 84 ? -3.803 18.047 5.105 1 98.81 84 ILE A CA 1
ATOM 594 C C . ILE A 1 84 ? -4.773 17.266 5.988 1 98.81 84 ILE A C 1
ATOM 596 O O . ILE A 1 84 ? -5.977 17.531 5.988 1 98.81 84 ILE A O 1
ATOM 600 N N . LEU A 1 85 ? -4.273 16.281 6.805 1 98.81 85 LEU A N 1
ATOM 601 C CA . LEU A 1 85 ? -5.113 15.43 7.637 1 98.81 85 LEU A CA 1
ATOM 602 C C . LEU A 1 85 ? -5.793 16.25 8.734 1 98.81 85 LEU A C 1
ATOM 604 O O . LEU A 1 85 ? -6.945 15.977 9.086 1 98.81 85 LEU A O 1
ATOM 608 N N . GLU A 1 86 ? -5.051 17.172 9.273 1 98.88 86 GLU A N 1
ATOM 609 C CA . GLU A 1 86 ? -5.637 18.016 10.312 1 98.88 86 GLU A CA 1
ATOM 610 C C . GLU A 1 86 ? -6.766 18.875 9.758 1 98.88 86 GLU A C 1
ATOM 612 O O . GLU A 1 86 ? -7.848 18.938 10.344 1 98.88 86 GLU A O 1
ATOM 617 N N . THR A 1 87 ? -6.535 19.484 8.656 1 98.56 87 THR A N 1
ATOM 618 C CA . THR A 1 87 ? -7.484 20.422 8.07 1 98.56 87 THR A CA 1
ATOM 619 C C . THR A 1 87 ? -8.695 19.688 7.496 1 98.56 87 THR A C 1
ATOM 621 O O . THR A 1 87 ? -9.82 20.156 7.605 1 98.56 87 THR A O 1
ATOM 624 N N . LYS A 1 88 ? -8.477 18.516 6.941 1 98.44 88 LYS A N 1
ATOM 625 C CA . LYS A 1 88 ? -9.531 17.859 6.18 1 98.44 88 LYS A CA 1
ATOM 626 C C . LYS A 1 88 ? -10.234 16.797 7.012 1 98.44 88 LYS A C 1
ATOM 628 O O . LYS A 1 88 ? -11.391 16.453 6.758 1 98.44 88 LYS A O 1
ATOM 633 N N 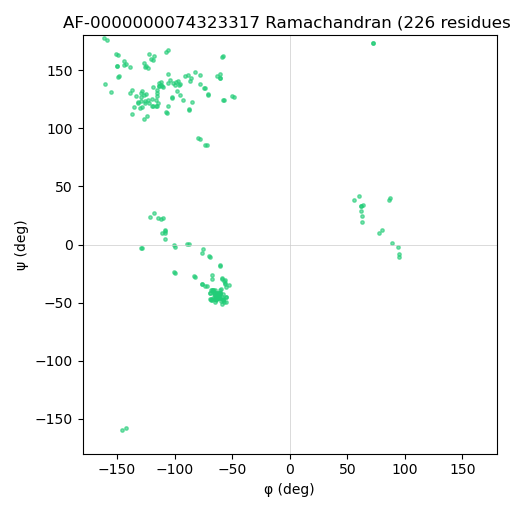. LEU A 1 89 ? -9.539 16.25 8.039 1 98.56 89 LEU A N 1
ATOM 634 C CA . LEU A 1 89 ? -10.086 15.109 8.766 1 98.56 89 LEU A CA 1
ATOM 635 C C . LEU A 1 89 ? -10.078 15.375 10.273 1 98.56 89 LEU A C 1
ATOM 637 O O . LEU A 1 89 ? -10.484 14.508 11.055 1 98.56 89 LEU A O 1
ATOM 641 N N . SER A 1 90 ? -9.547 16.516 10.695 1 98.5 90 SER A N 1
ATOM 642 C CA . SER A 1 90 ? -9.461 16.875 12.102 1 98.5 90 SER A CA 1
ATOM 643 C C . SER A 1 90 ? -8.594 15.891 12.875 1 98.5 90 SER A C 1
ATOM 645 O O . SER A 1 90 ? -8.875 15.594 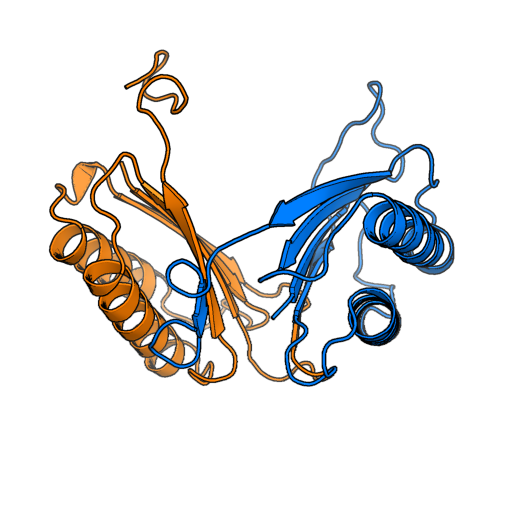14.039 1 98.5 90 SER A O 1
ATOM 647 N N . VAL A 1 91 ? -7.602 15.359 12.25 1 98.88 91 VAL A N 1
ATOM 648 C CA . VAL A 1 91 ? -6.586 14.562 12.93 1 98.88 91 VAL A CA 1
ATOM 649 C C . VAL A 1 91 ? -5.48 15.477 13.461 1 98.88 91 VAL A C 1
ATOM 651 O O . VAL A 1 91 ? -4.758 16.094 12.68 1 98.88 91 VAL A O 1
ATOM 654 N N . PRO A 1 92 ? -5.316 15.523 14.742 1 98.94 92 PRO A N 1
ATOM 655 C CA . PRO A 1 92 ? -4.219 16.344 15.25 1 98.94 92 PRO A CA 1
ATOM 656 C C . PRO A 1 92 ? -2.85 15.883 14.758 1 98.94 92 PRO A C 1
ATOM 658 O O . PRO A 1 92 ? -2.604 14.68 14.656 1 98.94 92 PRO A O 1
ATOM 661 N N . LYS A 1 93 ? -1.977 16.828 14.5 1 98.81 93 LYS A N 1
ATOM 662 C CA . LYS A 1 93 ? -0.634 16.5 14.023 1 98.81 93 LYS A CA 1
ATOM 663 C C . LYS A 1 93 ? 0.082 15.57 15.008 1 98.81 93 LYS A C 1
ATOM 665 O O . LYS A 1 93 ? 0.874 14.719 14.602 1 98.81 93 LYS A O 1
ATOM 670 N N . SER A 1 94 ? -0.236 15.727 16.266 1 98.81 94 SER A N 1
ATOM 671 C CA . SER A 1 94 ? 0.411 14.945 17.312 1 98.81 94 SER A CA 1
ATOM 672 C C . SER A 1 94 ? -0.108 13.516 17.344 1 98.81 94 SER A C 1
ATOM 674 O O . SER A 1 94 ? 0.392 12.68 18.109 1 98.81 94 SER A O 1
ATOM 676 N N . ARG A 1 95 ? -1.069 13.211 16.531 1 98.94 95 ARG A N 1
ATOM 677 C CA . ARG A 1 95 ? -1.64 11.867 16.531 1 98.94 95 ARG A CA 1
ATOM 678 C C . ARG A 1 95 ? -1.507 11.211 15.172 1 98.94 95 ARG A C 1
ATOM 680 O O . ARG A 1 95 ? -2.328 10.367 14.797 1 98.94 95 ARG A O 1
ATOM 687 N N . PHE A 1 96 ? -0.523 11.703 14.445 1 98.94 96 PHE A N 1
ATOM 688 C CA . PHE A 1 96 ? -0.214 11.172 13.125 1 98.94 96 PHE A CA 1
ATOM 689 C C . PHE A 1 96 ? 1.236 10.711 13.055 1 98.94 96 PHE A C 1
ATOM 691 O O . PHE A 1 96 ? 2.154 11.492 13.312 1 98.94 96 PHE A O 1
ATOM 698 N N . PHE A 1 97 ? 1.451 9.414 12.68 1 98.94 97 PHE A N 1
ATOM 699 C CA . PHE A 1 97 ? 2.766 8.875 12.352 1 98.94 97 PHE A CA 1
ATOM 700 C C . PHE A 1 97 ? 2.906 8.672 10.844 1 98.94 97 PHE A C 1
ATOM 702 O O . PHE A 1 97 ? 1.964 8.242 10.18 1 98.94 97 PHE A O 1
ATOM 709 N N . LEU A 1 98 ? 4.016 9 10.367 1 98.88 98 LEU A N 1
ATOM 710 C CA . LEU A 1 98 ? 4.34 8.75 8.969 1 98.88 98 LEU A CA 1
ATOM 711 C C . LEU A 1 98 ? 5.695 8.062 8.836 1 98.88 98 LEU A C 1
ATOM 713 O O . LEU A 1 98 ? 6.719 8.617 9.234 1 98.88 98 LEU A O 1
ATOM 717 N N . LYS A 1 99 ? 5.766 6.898 8.336 1 98.69 99 LYS A N 1
ATOM 718 C CA . LYS A 1 99 ? 6.996 6.148 8.109 1 98.69 99 LYS A CA 1
ATOM 719 C C . LYS A 1 99 ? 7.465 6.289 6.66 1 98.69 99 LYS A C 1
ATOM 721 O O . LYS A 1 99 ? 6.652 6.266 5.734 1 98.69 99 LYS A O 1
ATOM 726 N N . PHE A 1 100 ? 8.773 6.418 6.406 1 98.75 100 PHE A N 1
ATOM 727 C CA . PHE A 1 100 ? 9.359 6.602 5.082 1 98.75 100 PHE A CA 1
ATOM 728 C C . PHE A 1 100 ? 10.195 5.391 4.684 1 98.75 100 PHE A C 1
ATOM 730 O O . PHE A 1 100 ? 10.984 4.891 5.484 1 98.75 100 PHE A O 1
ATOM 737 N N . TYR A 1 101 ? 10.031 4.973 3.459 1 97.19 101 TYR A N 1
ATOM 738 C CA . TYR A 1 101 ? 10.781 3.842 2.93 1 97.19 101 TYR A CA 1
ATOM 739 C C . TYR A 1 101 ? 11.391 4.176 1.573 1 97.19 101 TYR A C 1
ATOM 741 O O . TYR A 1 101 ? 10.672 4.512 0.629 1 97.19 101 TYR A O 1
ATOM 749 N N . ASP A 1 102 ? 12.664 4.047 1.548 1 96.94 102 ASP A N 1
ATOM 750 C CA . ASP A 1 102 ? 13.32 4.051 0.241 1 96.94 102 ASP A CA 1
ATOM 751 C C . ASP A 1 102 ? 13.375 2.643 -0.345 1 96.94 102 ASP A C 1
ATOM 753 O O . ASP A 1 102 ? 13.539 1.666 0.388 1 96.94 102 ASP A O 1
ATOM 757 N N . THR A 1 103 ? 13.258 2.551 -1.7 1 96.88 103 THR A N 1
ATOM 758 C CA . THR A 1 103 ? 13.305 1.231 -2.32 1 96.88 103 THR A CA 1
ATOM 759 C C . THR A 1 103 ? 14.016 1.29 -3.666 1 96.88 103 THR A C 1
ATOM 761 O O . THR A 1 103 ? 14.18 2.367 -4.242 1 96.88 103 THR A O 1
ATOM 764 N N . LYS A 1 104 ? 14.539 0.092 -4.133 1 97.31 104 LYS A N 1
ATOM 765 C CA . LYS A 1 104 ? 15.117 -0.045 -5.469 1 97.31 104 LYS A CA 1
ATOM 766 C C . LYS A 1 104 ? 14.031 -0.264 -6.52 1 97.31 104 LYS A C 1
ATOM 768 O O . LYS A 1 104 ? 13.016 -0.915 -6.246 1 97.31 104 LYS A O 1
ATOM 773 N N . GLY A 1 105 ? 14.273 0.198 -7.688 1 97.69 105 GLY A N 1
ATOM 774 C CA . GLY A 1 105 ? 13.344 0.028 -8.789 1 97.69 105 GLY A CA 1
ATOM 775 C C . GLY A 1 105 ? 12.984 -1.424 -9.047 1 97.69 105 GLY A C 1
ATOM 776 O O . GLY A 1 105 ? 11.828 -1.738 -9.344 1 97.69 105 GLY A O 1
ATOM 777 N N . SER A 1 106 ? 13.945 -2.322 -8.883 1 98 106 SER A N 1
ATOM 778 C CA . SER A 1 106 ? 13.727 -3.74 -9.141 1 98 106 SER A CA 1
ATOM 779 C C . SER A 1 106 ? 12.805 -4.359 -8.102 1 98 106 SER 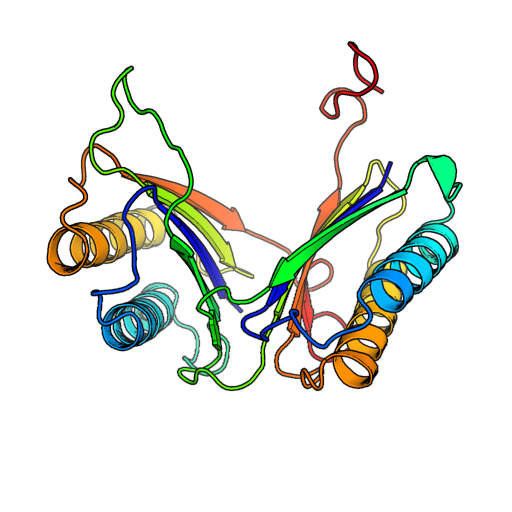A C 1
ATOM 781 O O . SER A 1 106 ? 12.32 -5.48 -8.273 1 98 106 SER A O 1
ATOM 783 N N . PHE A 1 107 ? 12.492 -3.615 -7.012 1 98.19 107 PHE A N 1
ATOM 784 C CA . PHE A 1 107 ? 11.609 -4.105 -5.961 1 98.19 107 PHE A CA 1
ATOM 785 C C . PHE A 1 107 ? 10.328 -3.283 -5.91 1 98.19 107 PHE A C 1
ATOM 787 O O . PHE A 1 107 ? 9.664 -3.217 -4.871 1 98.19 107 PHE A O 1
ATOM 794 N N . PHE A 1 108 ? 10.117 -2.709 -7.027 1 98.56 108 PHE A N 1
ATOM 795 C CA . PHE A 1 108 ? 8.883 -1.949 -7.172 1 98.56 108 PHE A CA 1
ATOM 796 C C . PHE A 1 108 ? 8.242 -2.215 -8.523 1 98.56 108 PHE A C 1
ATOM 798 O O . PHE A 1 108 ? 8.742 -1.766 -9.562 1 98.56 108 PHE A O 1
ATOM 805 N N . GLY A 1 109 ? 7.121 -2.859 -8.484 1 98.62 109 GLY A N 1
ATOM 806 C CA . GLY A 1 109 ? 6.441 -3.273 -9.703 1 98.62 109 GLY A CA 1
ATOM 807 C C . GLY A 1 109 ? 5.547 -2.193 -10.281 1 98.62 109 GLY A C 1
ATOM 808 O O . GLY A 1 109 ? 4.902 -1.449 -9.539 1 98.62 109 GLY A O 1
ATOM 809 N N . TRP A 1 110 ? 5.535 -2.158 -11.609 1 98.31 110 TRP A N 1
ATOM 810 C CA . TRP A 1 110 ? 4.645 -1.26 -12.344 1 98.31 110 TRP A CA 1
ATOM 811 C C . TRP A 1 110 ? 4.457 -1.729 -13.781 1 98.31 110 TRP A C 1
ATOM 813 O O . TRP A 1 110 ? 5.414 -2.16 -14.43 1 98.31 110 TRP A O 1
ATOM 823 N N . ASN A 1 111 ? 3.193 -1.612 -14.172 1 97.94 111 ASN A N 1
ATOM 824 C CA . ASN A 1 111 ? 2.846 -1.834 -15.57 1 97.94 111 ASN A CA 1
ATOM 825 C C . ASN A 1 111 ? 3.307 -3.207 -16.047 1 97.94 111 ASN A C 1
ATOM 827 O O . ASN A 1 111 ? 3.84 -3.334 -17.156 1 97.94 111 ASN A O 1
ATOM 831 N N . GLY A 1 112 ? 3.205 -4.211 -15.203 1 97.56 112 GLY A N 1
ATOM 832 C CA . GLY A 1 112 ? 3.506 -5.594 -15.547 1 97.56 112 GLY A CA 1
ATOM 833 C C . GLY A 1 112 ? 4.992 -5.902 -15.523 1 97.56 112 GLY A C 1
ATOM 834 O O . GLY A 1 112 ? 5.434 -6.887 -16.125 1 97.56 112 GLY A O 1
ATOM 835 N N . SER A 1 113 ? 5.738 -5.059 -15 1 98.31 113 SER A N 1
ATOM 836 C CA . SER A 1 113 ? 7.18 -5.211 -14.828 1 98.31 113 SER A CA 1
ATOM 837 C C . SER A 1 113 ? 7.656 -4.559 -13.539 1 98.31 113 SER A C 1
ATOM 839 O O . SER A 1 113 ? 6.922 -4.516 -12.547 1 98.31 113 SER A O 1
ATOM 841 N N . THR A 1 114 ? 8.945 -4.246 -13.438 1 98.38 114 THR A N 1
ATOM 842 C CA . THR A 1 114 ? 9.477 -3.422 -12.359 1 98.38 114 THR A CA 1
ATOM 843 C C . THR A 1 114 ? 10.148 -2.168 -12.922 1 98.38 114 THR A C 1
ATOM 845 O O . THR A 1 114 ? 10.367 -2.064 -14.125 1 98.38 114 THR A O 1
ATOM 848 N N . PHE A 1 115 ? 10.273 -1.229 -12.109 1 96.94 115 PHE A N 1
ATOM 849 C CA . PHE A 1 115 ? 10.992 -0.032 -12.531 1 96.94 115 PHE A CA 1
ATOM 850 C C . PHE A 1 115 ? 12.461 -0.348 -12.812 1 96.94 115 PHE A C 1
ATOM 852 O O . PHE A 1 115 ? 13.023 -1.267 -12.219 1 96.94 115 PHE A O 1
ATOM 859 N N . MET B 1 1 ? 6.629 -18.422 3.389 1 88 1 MET B N 1
ATOM 860 C CA . MET B 1 1 ? 5.699 -17.391 3.838 1 88 1 MET B CA 1
ATOM 861 C C . MET B 1 1 ? 5.871 -16.109 3.023 1 88 1 MET B C 1
ATOM 863 O O . MET B 1 1 ? 6.762 -15.312 3.303 1 88 1 MET B O 1
ATOM 867 N N . PRO B 1 2 ? 4.98 -16.266 1.892 1 98 2 PRO B N 1
ATOM 868 C CA . PRO B 1 2 ? 4.746 -14.914 1.374 1 98 2 PRO B CA 1
ATOM 869 C C . PRO B 1 2 ? 3.354 -14.383 1.717 1 98 2 PRO B C 1
ATOM 871 O O . PRO B 1 2 ? 2.41 -15.164 1.858 1 98 2 PRO B O 1
ATOM 874 N N . CYS B 1 3 ? 3.242 -13.094 1.922 1 98.81 3 CYS B N 1
ATOM 875 C CA . CYS B 1 3 ? 1.959 -12.414 2.059 1 98.81 3 CYS B CA 1
ATOM 876 C C . CYS B 1 3 ? 1.812 -11.312 1.017 1 98.81 3 CYS B C 1
ATOM 878 O O . CYS B 1 3 ? 2.65 -10.414 0.935 1 98.81 3 CYS B O 1
ATOM 880 N N . LEU B 1 4 ? 0.769 -11.445 0.243 1 98.88 4 LEU B N 1
ATOM 881 C CA . LEU B 1 4 ? 0.418 -10.422 -0.737 1 98.88 4 LEU B CA 1
ATOM 882 C C . LEU B 1 4 ? -0.812 -9.641 -0.288 1 98.88 4 LEU B C 1
ATOM 884 O O . LEU B 1 4 ? -1.909 -10.195 -0.201 1 98.88 4 LEU B O 1
ATOM 888 N N . ASN B 1 5 ? -0.649 -8.359 0.017 1 98.81 5 ASN B N 1
ATOM 889 C CA . ASN B 1 5 ? -1.723 -7.434 0.351 1 98.81 5 ASN B CA 1
ATOM 890 C C . ASN B 1 5 ? -2.068 -6.527 -0.828 1 98.81 5 ASN B C 1
ATOM 892 O O . ASN B 1 5 ? -1.192 -5.867 -1.388 1 98.81 5 ASN B O 1
ATOM 896 N N . ILE B 1 6 ? -3.34 -6.496 -1.198 1 98.88 6 ILE B N 1
ATOM 897 C CA . ILE B 1 6 ? -3.77 -5.656 -2.311 1 98.88 6 ILE B CA 1
ATOM 898 C C . ILE B 1 6 ? -4.898 -4.734 -1.854 1 98.88 6 ILE B C 1
ATOM 900 O O . ILE B 1 6 ? -5.867 -5.184 -1.237 1 98.88 6 ILE B O 1
ATOM 904 N N . SER B 1 7 ? -4.75 -3.51 -2.117 1 98.88 7 SER B N 1
ATOM 905 C CA . SER B 1 7 ? -5.805 -2.512 -1.981 1 98.88 7 SER B CA 1
ATOM 906 C C . SER B 1 7 ? -6.219 -1.958 -3.34 1 98.88 7 SER B C 1
ATOM 908 O O . SER B 1 7 ? -5.371 -1.676 -4.188 1 98.88 7 SER B O 1
ATOM 910 N N . THR B 1 8 ? -7.512 -1.824 -3.568 1 98.94 8 THR B N 1
ATOM 911 C CA . THR B 1 8 ? -8.016 -1.27 -4.82 1 98.94 8 THR B CA 1
ATOM 912 C C . THR B 1 8 ? -9.234 -0.385 -4.566 1 98.94 8 THR B C 1
ATOM 914 O O . THR B 1 8 ? -9.93 -0.544 -3.557 1 98.94 8 THR B O 1
ATOM 917 N N . ASN B 1 9 ? -9.469 0.544 -5.461 1 98.81 9 ASN B N 1
ATOM 918 C CA . ASN B 1 9 ? -10.641 1.397 -5.32 1 98.81 9 ASN B CA 1
ATOM 919 C C . ASN B 1 9 ? -11.859 0.791 -6.008 1 98.81 9 ASN B C 1
ATOM 921 O O . ASN B 1 9 ? -12.945 1.377 -5.988 1 98.81 9 ASN B O 1
ATOM 925 N N . VAL B 1 10 ? -11.672 -0.344 -6.578 1 98.69 10 VAL B N 1
ATOM 926 C CA . VAL B 1 10 ? -12.781 -1.06 -7.211 1 98.69 10 VAL B CA 1
ATOM 927 C C . VAL B 1 10 ? -13.695 -1.646 -6.141 1 98.69 10 VAL B C 1
ATOM 929 O O . VAL B 1 10 ? -13.219 -2.197 -5.141 1 98.69 10 VAL B O 1
ATOM 932 N N . ASN B 1 11 ? -14.992 -1.46 -6.348 1 98.25 11 ASN B N 1
ATOM 933 C CA . ASN B 1 11 ? -15.977 -2.119 -5.492 1 98.25 11 ASN B CA 1
ATOM 934 C C . ASN B 1 11 ? -16.031 -3.621 -5.758 1 98.25 11 ASN B C 1
ATOM 936 O O . ASN B 1 11 ? -16.172 -4.047 -6.906 1 98.25 11 ASN B O 1
ATOM 940 N N . LEU B 1 12 ? -15.93 -4.445 -4.715 1 97.88 12 LEU B N 1
ATOM 941 C CA . LEU B 1 12 ? -15.789 -5.887 -4.902 1 97.88 12 LEU B CA 1
ATOM 942 C C . LEU B 1 12 ? -17.125 -6.598 -4.684 1 97.88 12 LEU B C 1
ATOM 944 O O . LEU B 1 12 ? -17.188 -7.828 -4.746 1 97.88 12 LEU B O 1
ATOM 948 N N . GLU B 1 13 ? -18.172 -5.953 -4.375 1 96.12 13 GLU B N 1
ATOM 949 C CA . GLU B 1 13 ? -19.453 -6.555 -4.023 1 96.12 13 GLU B CA 1
ATOM 950 C C . GLU B 1 13 ? -19.953 -7.488 -5.125 1 96.12 13 GLU B C 1
ATOM 952 O O . GLU B 1 13 ? -20.531 -8.539 -4.844 1 96.12 13 GLU B O 1
ATOM 957 N N . SER B 1 14 ? -19.734 -7.27 -6.379 1 94.56 14 SER B N 1
ATOM 958 C CA . SER B 1 14 ? -20.234 -8.102 -7.469 1 94.56 14 SER B CA 1
ATOM 959 C C . SER B 1 14 ? -19.109 -8.898 -8.117 1 94.56 14 SER B C 1
ATOM 961 O O . SER B 1 14 ? -19.297 -9.492 -9.18 1 94.56 14 SER B O 1
ATOM 963 N N . VAL B 1 15 ? -18 -8.914 -7.492 1 96.12 15 VAL B N 1
ATOM 964 C CA . VAL B 1 15 ? -16.812 -9.562 -8.047 1 96.12 15 VAL B CA 1
ATOM 965 C C . VAL B 1 15 ? -16.641 -10.945 -7.422 1 96.12 15 VAL B C 1
ATOM 967 O O . VAL B 1 15 ? -16.875 -11.125 -6.223 1 96.12 15 VAL B O 1
ATOM 970 N N . ASP B 1 16 ? -16.312 -11.992 -8.172 1 96.94 16 ASP B N 1
ATOM 971 C CA . ASP B 1 16 ? -15.898 -13.289 -7.648 1 96.94 16 ASP B CA 1
ATOM 972 C C . ASP B 1 16 ? -14.5 -13.219 -7.039 1 96.94 16 ASP B C 1
ATOM 974 O O . ASP B 1 16 ? -13.516 -13.562 -7.695 1 96.94 16 ASP B O 1
ATOM 978 N N . THR B 1 17 ? -14.406 -12.844 -5.836 1 98 17 THR B N 1
ATOM 979 C CA . THR B 1 17 ? -13.109 -12.656 -5.191 1 98 17 THR B CA 1
ATOM 980 C C . THR B 1 17 ? -12.391 -13.992 -5.016 1 98 17 THR B C 1
ATOM 982 O O . THR B 1 17 ? -11.164 -14.039 -4.938 1 98 17 THR B O 1
ATOM 985 N N . SER B 1 18 ? -13.164 -15.125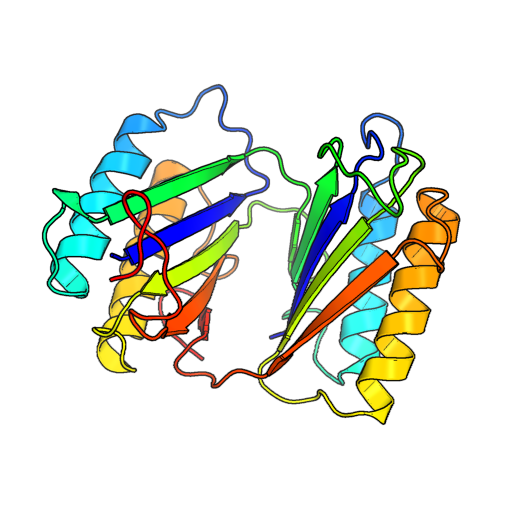 -4.934 1 98.19 18 SER B N 1
ATOM 986 C CA . SER B 1 18 ? -12.555 -16.438 -4.742 1 98.19 18 SER B CA 1
ATOM 987 C C . SER B 1 18 ? -11.609 -16.781 -5.895 1 98.19 18 SER B C 1
ATOM 989 O O . SER B 1 18 ? -10.547 -17.375 -5.68 1 98.19 18 SER B O 1
ATOM 991 N N . SER B 1 19 ? -12 -16.438 -7.027 1 98.19 19 SER B N 1
ATOM 992 C CA . SER B 1 19 ? -11.172 -16.688 -8.203 1 98.19 19 SER B CA 1
ATOM 993 C C . SER B 1 19 ? -9.875 -15.875 -8.148 1 98.19 19 SER B C 1
ATOM 995 O O . SER B 1 19 ? -8.805 -16.391 -8.484 1 98.19 19 SER B O 1
ATOM 997 N N . ILE B 1 20 ? -9.93 -14.633 -7.723 1 98.62 20 ILE B N 1
ATOM 998 C CA . ILE B 1 20 ? -8.758 -13.781 -7.59 1 98.62 20 ILE B CA 1
ATOM 999 C C . ILE B 1 20 ? -7.816 -14.352 -6.531 1 98.62 20 ILE B C 1
ATOM 1001 O O . ILE B 1 20 ? -6.617 -14.508 -6.777 1 98.62 20 ILE B O 1
ATOM 1005 N N . LEU B 1 21 ? -8.391 -14.719 -5.379 1 98.75 21 LEU B N 1
ATOM 1006 C CA . LEU B 1 21 ? -7.605 -15.227 -4.258 1 98.75 21 LEU B CA 1
ATOM 1007 C C . LEU B 1 21 ? -6.906 -16.531 -4.637 1 98.75 21 LEU B C 1
ATOM 1009 O O . LEU B 1 21 ? -5.723 -16.703 -4.34 1 98.75 21 LEU B O 1
ATOM 1013 N N . SER B 1 22 ? -7.574 -17.406 -5.32 1 98.69 22 SER B N 1
ATOM 1014 C CA . SER B 1 22 ? -7.016 -18.688 -5.703 1 98.69 22 SER B CA 1
ATOM 1015 C C . SER B 1 22 ? -5.918 -18.531 -6.746 1 98.69 22 SER B C 1
ATOM 1017 O O . SER B 1 22 ? -4.84 -19.125 -6.617 1 98.69 22 SER B O 1
ATOM 1019 N N . GLU B 1 23 ? -6.16 -17.75 -7.75 1 98.75 23 GLU B N 1
ATOM 1020 C CA . GLU B 1 23 ? -5.18 -17.547 -8.812 1 98.75 23 GLU B CA 1
ATOM 1021 C C . GLU B 1 23 ? -3.938 -16.844 -8.289 1 98.75 23 GLU B C 1
ATOM 1023 O O . GLU B 1 23 ? -2.812 -17.188 -8.648 1 98.75 23 GLU B O 1
ATOM 1028 N N . ALA B 1 24 ? -4.133 -15.859 -7.449 1 98.88 24 ALA B N 1
ATOM 1029 C CA . ALA B 1 24 ? -2.998 -15.164 -6.852 1 98.88 24 ALA B CA 1
ATOM 1030 C C . ALA B 1 24 ? -2.172 -16.109 -5.98 1 98.88 24 ALA B C 1
ATOM 1032 O O . ALA B 1 24 ? -0.939 -16.078 -6.02 1 98.88 24 ALA B O 1
ATOM 1033 N N . THR B 1 25 ? -2.869 -16.891 -5.18 1 98.88 25 THR B N 1
ATOM 1034 C CA . THR B 1 25 ? -2.178 -17.859 -4.328 1 98.88 25 THR B CA 1
ATOM 1035 C C . THR B 1 25 ? -1.279 -18.766 -5.16 1 98.88 25 THR B C 1
ATOM 1037 O O . THR B 1 25 ? -0.096 -18.922 -4.852 1 98.88 25 THR B O 1
ATOM 1040 N N . SER B 1 26 ? -1.808 -19.297 -6.184 1 98.81 26 SER B N 1
ATOM 1041 C CA . SER B 1 26 ? -1.069 -20.219 -7.031 1 98.81 26 SER B CA 1
ATOM 1042 C C . SER B 1 26 ? 0.106 -19.531 -7.715 1 98.81 26 SER B C 1
ATOM 1044 O O . SER B 1 26 ? 1.209 -20.078 -7.77 1 98.81 26 SER B O 1
ATOM 1046 N N . SER B 1 27 ? -0.107 -18.375 -8.281 1 98.81 27 SER B N 1
ATOM 1047 C CA . SER B 1 27 ? 0.936 -17.641 -8.984 1 98.81 27 SER B CA 1
ATOM 1048 C C . SER B 1 27 ? 2.084 -17.281 -8.047 1 98.81 27 SER B C 1
ATOM 1050 O O . SER B 1 27 ? 3.254 -17.484 -8.383 1 98.81 27 SER B O 1
ATOM 1052 N N . VAL B 1 28 ? 1.732 -16.766 -6.859 1 98.88 28 VAL B N 1
ATOM 1053 C CA . VAL B 1 28 ? 2.742 -16.359 -5.887 1 98.88 28 VAL B CA 1
ATOM 1054 C C . VAL B 1 28 ? 3.547 -17.578 -5.438 1 98.88 28 VAL B C 1
ATOM 1056 O O . VAL B 1 28 ? 4.781 -17.531 -5.402 1 98.88 28 VAL B O 1
ATOM 1059 N N . ALA B 1 29 ? 2.9 -18.625 -5.145 1 98.81 29 ALA B N 1
ATOM 1060 C CA . ALA B 1 29 ? 3.566 -19.844 -4.711 1 98.81 29 ALA B CA 1
ATOM 1061 C C . ALA B 1 29 ? 4.539 -20.344 -5.773 1 98.81 29 ALA B C 1
ATOM 1063 O O . ALA B 1 29 ? 5.707 -20.609 -5.48 1 98.81 29 ALA B O 1
ATOM 1064 N N . LYS B 1 30 ? 4.051 -20.453 -6.961 1 98.75 30 LYS B N 1
ATOM 1065 C CA . LYS B 1 30 ? 4.828 -21 -8.07 1 98.75 30 LYS B CA 1
ATOM 1066 C C . LYS B 1 30 ? 6.047 -20.125 -8.367 1 98.75 30 LYS B C 1
ATOM 1068 O O . LYS B 1 30 ? 7.16 -20.641 -8.5 1 98.75 30 LYS B O 1
ATOM 1073 N N . LEU B 1 31 ? 5.898 -18.875 -8.438 1 98.81 31 LEU B N 1
ATOM 1074 C CA . LEU B 1 31 ? 6.953 -17.984 -8.891 1 98.81 31 LEU B CA 1
ATOM 1075 C C . LEU B 1 31 ? 8.008 -17.781 -7.801 1 98.81 31 LEU B C 1
ATOM 1077 O O . LEU B 1 31 ? 9.195 -17.625 -8.102 1 98.81 31 LEU B O 1
ATOM 1081 N N . ILE B 1 32 ? 7.598 -17.781 -6.551 1 98.44 32 ILE B N 1
ATOM 1082 C CA . ILE B 1 32 ? 8.562 -17.641 -5.469 1 98.44 32 ILE B CA 1
ATOM 1083 C C . ILE B 1 32 ? 9.195 -18.984 -5.152 1 98.44 32 ILE B C 1
ATOM 1085 O O . ILE B 1 32 ? 10.32 -19.047 -4.645 1 98.44 32 ILE B O 1
ATOM 1089 N N . GLY B 1 33 ? 8.445 -20.062 -5.418 1 98.19 33 GLY B N 1
ATOM 1090 C CA . GLY B 1 33 ? 8.93 -21.391 -5.121 1 98.19 33 GLY B CA 1
ATOM 1091 C C . GLY B 1 33 ? 8.633 -21.844 -3.701 1 98.19 33 GLY B C 1
ATOM 1092 O O . GLY B 1 33 ? 9.508 -22.391 -3.023 1 98.19 33 GLY B O 1
ATOM 1093 N N . LYS B 1 34 ? 7.473 -21.547 -3.203 1 97.62 34 LYS B N 1
ATOM 1094 C CA . LYS B 1 34 ? 7.031 -21.953 -1.871 1 97.62 34 LYS B CA 1
ATOM 1095 C C . LYS B 1 34 ? 5.707 -22.703 -1.937 1 97.62 34 LYS B C 1
ATOM 1097 O O . LYS B 1 34 ? 4.914 -22.5 -2.855 1 97.62 34 LYS B O 1
ATOM 1102 N N . PRO B 1 35 ? 5.426 -23.578 -0.966 1 97.94 35 PRO B N 1
ATOM 1103 C CA . PRO B 1 35 ? 4.129 -24.266 -0.96 1 97.94 35 PRO B CA 1
ATOM 1104 C C . PRO B 1 35 ? 2.957 -23.297 -0.795 1 97.94 35 PRO B C 1
ATOM 1106 O O . PRO B 1 35 ? 3.061 -22.312 -0.053 1 97.94 35 PRO B O 1
ATOM 1109 N N . GLU B 1 36 ? 1.854 -23.609 -1.448 1 98.44 36 GLU B N 1
ATOM 1110 C CA . GLU B 1 36 ? 0.645 -22.781 -1.368 1 98.44 36 GLU B CA 1
ATOM 1111 C C . GLU B 1 36 ? 0.159 -22.656 0.072 1 98.44 36 GLU B C 1
ATOM 1113 O O . GLU B 1 36 ? -0.412 -21.641 0.453 1 98.44 36 GLU B O 1
ATOM 1118 N N . ALA B 1 37 ? 0.428 -23.656 0.827 1 97.81 37 ALA B N 1
ATOM 1119 C CA . ALA B 1 37 ? -0.053 -23.719 2.205 1 97.81 37 ALA B CA 1
ATOM 1120 C C . ALA B 1 37 ? 0.491 -22.562 3.027 1 97.81 37 ALA B C 1
ATOM 1122 O O . ALA B 1 37 ? -0.062 -22.219 4.078 1 97.81 37 ALA B O 1
ATOM 1123 N N . TYR B 1 38 ? 1.542 -21.891 2.59 1 97.69 38 TYR B N 1
ATOM 1124 C CA . TYR B 1 38 ? 2.184 -20.828 3.354 1 97.69 38 TYR B CA 1
ATOM 1125 C C . TYR B 1 38 ? 1.909 -19.469 2.73 1 97.69 38 TYR B C 1
ATOM 1127 O O . TYR B 1 38 ? 2.447 -18.453 3.18 1 97.69 38 TYR B O 1
ATOM 1135 N N . VAL B 1 39 ? 1.093 -19.422 1.688 1 98.69 39 VAL B N 1
ATOM 1136 C CA . VAL B 1 39 ? 0.828 -18.172 0.977 1 98.69 39 VAL B CA 1
ATOM 1137 C C . VAL B 1 39 ? -0.443 -17.531 1.521 1 98.69 39 VAL B C 1
ATOM 1139 O O . VAL B 1 39 ? -1.481 -18.188 1.636 1 98.69 39 VAL B O 1
ATOM 1142 N N . MET B 1 40 ? -0.382 -16.281 1.878 1 98.81 40 MET B N 1
ATOM 1143 C CA . MET B 1 40 ? -1.542 -15.5 2.312 1 98.81 40 MET B CA 1
ATOM 1144 C C . MET B 1 40 ? -1.837 -14.367 1.338 1 98.81 40 MET B C 1
ATOM 1146 O O . MET B 1 40 ? -0.928 -13.641 0.932 1 98.81 40 MET B O 1
ATOM 1150 N N . ILE B 1 41 ? -3.113 -14.242 0.918 1 98.88 41 ILE B N 1
ATOM 1151 C CA . ILE B 1 41 ? -3.57 -13.141 0.078 1 98.88 41 ILE B CA 1
ATOM 1152 C C . ILE B 1 41 ? -4.59 -12.297 0.84 1 98.88 41 ILE B C 1
ATOM 1154 O O . ILE B 1 41 ? -5.523 -12.836 1.439 1 98.88 41 ILE B O 1
ATOM 1158 N N . VAL B 1 42 ? -4.434 -11.055 0.929 1 98.81 42 VAL B N 1
ATOM 1159 C CA . VAL B 1 42 ? -5.371 -10.086 1.495 1 98.81 42 VAL B CA 1
ATOM 1160 C C . VAL B 1 42 ? -5.836 -9.117 0.41 1 98.81 42 VAL B C 1
ATOM 1162 O O . VAL B 1 42 ? -5.012 -8.492 -0.262 1 98.81 42 VAL B O 1
ATOM 1165 N N . LEU B 1 43 ? -7.125 -9.07 0.123 1 98.81 43 LEU B N 1
ATOM 1166 C CA . LEU B 1 43 ? -7.699 -8.211 -0.903 1 98.81 43 LEU B CA 1
ATOM 1167 C C . LEU B 1 43 ? -8.711 -7.242 -0.297 1 98.81 43 LEU 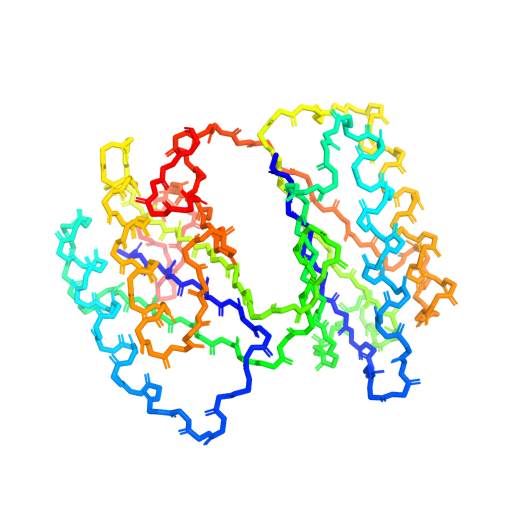B C 1
ATOM 1169 O O . LEU B 1 43 ? -9.695 -7.664 0.305 1 98.81 43 LEU B O 1
ATOM 1173 N N . LYS B 1 44 ? -8.445 -5.949 -0.429 1 98.5 44 LYS B N 1
ATOM 1174 C CA . LYS B 1 44 ? -9.312 -4.898 0.086 1 98.5 44 LYS B CA 1
ATOM 1175 C C . LYS B 1 44 ? -9.883 -4.051 -1.05 1 98.5 44 LYS B C 1
ATOM 1177 O O . LYS B 1 44 ? -9.133 -3.457 -1.826 1 98.5 44 LYS B O 1
ATOM 1182 N N . GLY B 1 45 ? -11.164 -3.949 -1.11 1 98.38 45 GLY B N 1
ATOM 1183 C CA . GLY B 1 45 ? -11.844 -3.152 -2.121 1 98.38 45 GLY B CA 1
ATOM 1184 C C . GLY B 1 45 ? -12.445 -1.875 -1.569 1 98.38 45 GLY B C 1
ATOM 1185 O O . GLY B 1 45 ? -12.453 -1.658 -0.356 1 98.38 45 GLY B O 1
ATOM 1186 N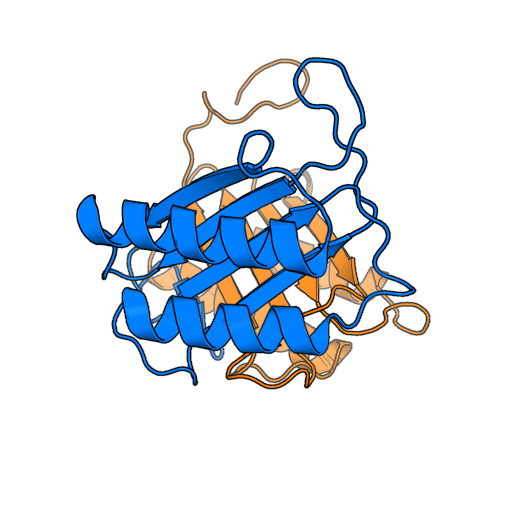 N . SER B 1 46 ? -12.797 -0.992 -2.504 1 97.75 46 SER B N 1
ATOM 1187 C CA . SER B 1 46 ? -13.5 0.245 -2.195 1 97.75 46 SER B CA 1
ATOM 1188 C C . SER B 1 46 ? -12.656 1.162 -1.318 1 97.75 46 SER B C 1
ATOM 1190 O O . SER B 1 46 ? -13.18 1.834 -0.427 1 97.75 46 SER B O 1
ATOM 1192 N N . ILE B 1 47 ? -11.391 1.121 -1.526 1 98.12 47 ILE B N 1
ATOM 1193 C CA . ILE B 1 47 ? -10.445 2.023 -0.878 1 98.12 47 ILE B CA 1
ATOM 1194 C C . ILE B 1 47 ? -10.211 3.242 -1.767 1 98.12 47 ILE B C 1
ATOM 1196 O O . ILE B 1 47 ? -9.875 3.104 -2.947 1 98.12 47 ILE B O 1
ATOM 1200 N N . PRO B 1 48 ? -10.43 4.441 -1.268 1 98.62 48 PRO B N 1
ATOM 1201 C CA . PRO B 1 48 ? -10.094 5.594 -2.104 1 98.62 48 PRO B CA 1
ATOM 1202 C C . PRO B 1 48 ? -8.625 5.598 -2.539 1 98.62 48 PRO B C 1
ATOM 1204 O O . PRO B 1 48 ? -7.73 5.527 -1.697 1 98.62 48 PRO B O 1
ATOM 1207 N N . ILE B 1 49 ? -8.398 5.652 -3.826 1 98.81 49 ILE B N 1
ATOM 1208 C CA . ILE B 1 49 ? -7.066 5.699 -4.426 1 98.81 49 ILE B CA 1
ATOM 1209 C C . ILE B 1 49 ? -7.043 6.73 -5.551 1 98.81 49 ILE B C 1
ATOM 1211 O O . ILE B 1 49 ? -7.98 6.809 -6.352 1 98.81 49 ILE B O 1
ATOM 1215 N N . ALA B 1 50 ? -6.051 7.527 -5.531 1 98.88 50 ALA B N 1
ATOM 1216 C CA . ALA B 1 50 ? -5.719 8.336 -6.707 1 98.88 50 ALA B CA 1
ATOM 1217 C C . ALA B 1 50 ? -4.363 7.934 -7.277 1 98.88 50 ALA B C 1
ATOM 1219 O O . ALA B 1 50 ? -3.402 7.734 -6.531 1 98.88 50 ALA B O 1
ATOM 1220 N N . PHE B 1 51 ? -4.281 7.758 -8.516 1 98.75 51 PHE B N 1
ATOM 1221 C CA . PHE B 1 51 ? -3.037 7.551 -9.242 1 98.75 51 PHE B CA 1
ATOM 1222 C C . PHE B 1 51 ? -2.902 8.555 -10.383 1 98.75 51 PHE B C 1
ATOM 1224 O O . PHE B 1 51 ? -3.803 8.688 -11.211 1 98.75 51 PHE B O 1
ATOM 1231 N N . GLY B 1 52 ? -1.788 9.281 -10.32 1 97.5 52 GLY B N 1
ATOM 1232 C CA . GLY B 1 52 ? -1.624 10.328 -11.32 1 97.5 52 GLY B CA 1
ATOM 1233 C C . GLY B 1 52 ? -2.689 11.406 -11.242 1 97.5 52 GLY B C 1
ATOM 1234 O O . GLY B 1 52 ? -3.072 11.984 -12.258 1 97.5 52 GLY B O 1
ATOM 1235 N N . GLY B 1 53 ? -3.291 11.453 -10.148 1 97.12 53 GLY B N 1
ATOM 1236 C CA . GLY B 1 53 ? -4.254 12.523 -9.922 1 97.12 53 GLY B CA 1
ATOM 1237 C C . GLY B 1 53 ? -5.68 12.117 -10.258 1 97.12 53 GLY B C 1
ATOM 1238 O O . GLY B 1 53 ? -6.613 12.906 -10.07 1 97.12 53 GLY B O 1
ATOM 1239 N N . THR B 1 54 ? -5.848 10.938 -10.719 1 98.44 54 THR B N 1
ATOM 1240 C CA . THR B 1 54 ? -7.207 10.508 -11.047 1 98.44 54 THR B CA 1
ATOM 1241 C C . THR B 1 54 ? -7.621 9.32 -10.188 1 98.44 54 THR B C 1
ATOM 1243 O O . THR B 1 54 ? -6.77 8.641 -9.609 1 98.44 54 THR B O 1
ATOM 1246 N N . GLU B 1 55 ? -8.914 9.117 -10.164 1 98.62 55 GLU B N 1
ATOM 1247 C CA . GLU B 1 55 ? -9.461 8.07 -9.312 1 98.62 55 GLU B CA 1
ATOM 1248 C C . GLU B 1 55 ? -10.047 6.93 -10.141 1 98.62 55 GLU B C 1
ATOM 1250 O O . GLU B 1 55 ? -10.953 6.23 -9.695 1 98.62 55 GLU B O 1
ATOM 1255 N N . GLU B 1 56 ? -9.594 6.812 -11.414 1 98.69 56 GLU B N 1
ATOM 1256 C CA . GLU B 1 56 ? -9.906 5.645 -12.234 1 98.69 56 GLU B CA 1
ATOM 1257 C C . GLU B 1 56 ? -9.43 4.359 -11.57 1 98.69 56 GLU B C 1
ATOM 1259 O O . GLU B 1 56 ? -8.641 4.398 -10.625 1 98.69 56 GLU B O 1
ATOM 1264 N N . PRO B 1 57 ? -9.914 3.217 -11.961 1 98.88 57 PRO B N 1
ATOM 1265 C CA . PRO B 1 57 ? -9.523 1.967 -11.305 1 98.88 57 PRO B CA 1
ATOM 1266 C C . PRO B 1 57 ? -8.016 1.828 -11.141 1 98.88 57 PRO B C 1
ATOM 1268 O O . PRO B 1 57 ? -7.27 1.993 -12.109 1 98.88 57 PRO B O 1
ATOM 1271 N N . ALA B 1 58 ? -7.586 1.574 -9.977 1 98.94 58 ALA B N 1
ATOM 1272 C CA . ALA B 1 58 ? -6.18 1.456 -9.602 1 98.94 58 ALA B CA 1
ATOM 1273 C C . ALA B 1 58 ? -6.004 0.497 -8.422 1 98.94 58 ALA B C 1
ATOM 1275 O O . ALA B 1 58 ? -6.973 0.15 -7.746 1 98.94 58 ALA B O 1
ATOM 1276 N N . ALA B 1 59 ? -4.805 0.071 -8.211 1 98.94 59 ALA B N 1
ATOM 1277 C CA . ALA B 1 59 ? -4.504 -0.816 -7.09 1 98.94 59 ALA B CA 1
ATOM 1278 C C . ALA B 1 59 ? -3.074 -0.612 -6.598 1 98.94 59 ALA B C 1
ATOM 1280 O O . ALA B 1 59 ? -2.207 -0.168 -7.355 1 98.94 59 ALA B O 1
ATOM 1281 N N . TYR B 1 60 ? -2.865 -0.901 -5.375 1 98.94 60 TYR B N 1
ATOM 1282 C CA . TYR B 1 60 ? -1.559 -0.944 -4.723 1 98.94 60 TYR B CA 1
ATOM 1283 C C . TYR B 1 60 ? -1.355 -2.268 -3.994 1 98.94 60 TYR B C 1
ATOM 1285 O O . TYR B 1 60 ? -2.252 -2.74 -3.293 1 98.94 60 TYR B O 1
ATOM 1293 N N . GLY B 1 61 ? -0.234 -2.83 -4.215 1 98.81 61 GLY B N 1
ATOM 1294 C CA . GLY B 1 61 ? 0.078 -4.09 -3.555 1 98.81 61 GLY B CA 1
ATOM 1295 C C . GLY B 1 61 ? 1.396 -4.059 -2.805 1 98.81 61 GLY B C 1
ATOM 1296 O O . GLY B 1 61 ? 2.283 -3.266 -3.131 1 98.81 61 GLY B O 1
ATOM 1297 N N . GLU B 1 62 ? 1.503 -4.91 -1.841 1 98.75 62 GLU B N 1
ATOM 1298 C CA . GLU B 1 62 ? 2.744 -5.215 -1.136 1 98.75 62 GLU B CA 1
ATOM 1299 C C . GLU B 1 62 ? 2.945 -6.719 -0.995 1 98.75 62 GLU B C 1
ATOM 1301 O O . GLU B 1 62 ? 2.053 -7.43 -0.526 1 98.75 62 GLU B O 1
ATOM 1306 N N . LEU B 1 63 ? 4.059 -7.152 -1.391 1 98.88 63 LEU B N 1
ATOM 1307 C CA . LEU B 1 63 ? 4.402 -8.562 -1.236 1 98.88 63 LEU B CA 1
ATOM 1308 C C . LEU B 1 63 ? 5.633 -8.727 -0.348 1 98.88 63 LEU B C 1
ATOM 1310 O O . LEU B 1 63 ? 6.711 -8.227 -0.677 1 98.88 63 LEU B O 1
ATOM 1314 N N . VAL B 1 64 ? 5.492 -9.406 0.766 1 98.62 64 VAL B N 1
ATOM 1315 C CA . VAL B 1 64 ? 6.594 -9.711 1.671 1 98.62 64 VAL B CA 1
ATOM 1316 C C . VAL B 1 64 ? 6.871 -11.211 1.659 1 98.62 64 VAL B C 1
ATOM 1318 O O . VAL B 1 64 ? 5.941 -12.016 1.614 1 98.62 64 VAL B O 1
ATOM 1321 N N . SER B 1 65 ? 8.031 -11.547 1.672 1 98.44 65 SER B N 1
ATOM 1322 C CA . SER B 1 65 ? 8.438 -12.945 1.675 1 98.44 65 SER B CA 1
ATOM 1323 C C . SER B 1 65 ? 9.75 -13.141 2.424 1 98.44 65 SER B C 1
ATOM 1325 O O . SER B 1 65 ? 10.609 -12.258 2.414 1 98.44 65 SER B O 1
ATOM 1327 N N . ILE B 1 66 ? 9.875 -14.227 3.111 1 98.12 66 ILE B N 1
ATOM 1328 C CA . ILE B 1 66 ? 11.164 -14.664 3.633 1 98.12 66 ILE B CA 1
ATOM 1329 C C . ILE B 1 66 ? 11.984 -15.289 2.512 1 98.12 66 ILE B C 1
ATOM 1331 O O . ILE B 1 66 ? 11.883 -16.5 2.256 1 98.12 66 ILE B O 1
ATOM 1335 N N . GLY B 1 67 ? 12.758 -14.516 1.848 1 97.06 67 GLY B N 1
ATOM 1336 C CA . GLY B 1 67 ? 13.523 -14.992 0.711 1 97.06 67 GLY B CA 1
ATOM 1337 C C . GLY B 1 67 ? 12.68 -15.258 -0.517 1 97.06 67 GLY B C 1
ATOM 1338 O O . GLY B 1 67 ? 11.453 -15.102 -0.479 1 97.06 67 GLY B O 1
ATOM 1339 N N . GLY B 1 68 ? 13.391 -15.57 -1.674 1 97.31 68 GLY B N 1
ATOM 1340 C CA . GLY B 1 68 ? 12.719 -15.969 -2.902 1 97.31 68 GLY B CA 1
ATOM 1341 C C . GLY B 1 68 ? 12.484 -14.812 -3.854 1 97.31 68 GLY B C 1
ATOM 1342 O O . GLY B 1 68 ? 12.094 -15.016 -5.004 1 97.31 68 GLY B O 1
ATOM 1343 N N . LEU B 1 69 ? 12.734 -13.664 -3.418 1 98.31 69 LEU B N 1
ATOM 1344 C CA . LEU B 1 69 ? 12.539 -12.492 -4.262 1 98.31 69 LEU B CA 1
ATOM 1345 C C . LEU B 1 69 ? 13.859 -12.031 -4.871 1 98.31 69 LEU B C 1
ATOM 1347 O O . LEU B 1 69 ? 14.898 -12.094 -4.219 1 98.31 69 LEU B O 1
ATOM 1351 N N . ASN B 1 70 ? 13.867 -11.656 -6.031 1 98.12 70 ASN B N 1
ATOM 1352 C CA . ASN B 1 70 ? 14.945 -11.047 -6.801 1 98.12 70 ASN B CA 1
ATOM 1353 C C . ASN B 1 70 ? 14.414 -10.336 -8.039 1 98.12 70 ASN B C 1
ATOM 1355 O O . ASN B 1 70 ? 13.219 -10.391 -8.336 1 98.12 70 ASN B O 1
ATOM 1359 N N . ALA B 1 71 ? 15.242 -9.695 -8.828 1 98 71 ALA B N 1
ATOM 1360 C CA . ALA B 1 71 ? 14.82 -8.836 -9.93 1 98 71 ALA B CA 1
ATOM 1361 C C . ALA B 1 71 ? 13.961 -9.609 -10.93 1 98 71 ALA B C 1
ATOM 1363 O O . ALA B 1 71 ? 12.906 -9.133 -11.352 1 98 71 ALA B O 1
ATOM 1364 N N . ASN B 1 72 ? 14.461 -10.719 -11.227 1 98.5 72 ASN B N 1
ATOM 1365 C CA . ASN B 1 72 ? 13.758 -11.531 -12.219 1 98.5 72 ASN B CA 1
ATOM 1366 C C . ASN B 1 72 ? 12.414 -12.023 -11.68 1 98.5 72 ASN B C 1
ATOM 1368 O O . ASN B 1 72 ? 11.391 -11.906 -12.359 1 98.5 72 ASN B O 1
ATOM 1372 N N . VAL B 1 73 ? 12.375 -12.547 -10.5 1 98.69 73 VAL B N 1
ATOM 1373 C CA . VAL B 1 73 ? 11.156 -13.055 -9.875 1 98.69 73 VAL B CA 1
ATOM 1374 C C . VAL B 1 73 ? 10.156 -11.922 -9.68 1 98.69 73 VAL B C 1
ATOM 1376 O O . VAL B 1 73 ? 8.969 -12.078 -9.953 1 98.69 73 VAL B O 1
ATOM 1379 N N . ASN B 1 74 ? 10.656 -10.797 -9.258 1 98.75 74 ASN B N 1
ATOM 1380 C CA . ASN B 1 74 ? 9.797 -9.633 -9.031 1 98.75 74 ASN B CA 1
ATOM 1381 C C . ASN B 1 74 ? 9.094 -9.195 -10.312 1 98.75 74 ASN B C 1
ATOM 1383 O O . ASN B 1 74 ? 7.914 -8.844 -10.281 1 98.75 74 ASN B O 1
ATOM 1387 N N . LYS B 1 75 ? 9.828 -9.219 -11.375 1 98.75 75 LYS B N 1
ATOM 1388 C CA . LYS B 1 75 ? 9.25 -8.844 -12.664 1 98.75 75 LYS B CA 1
ATOM 1389 C C . LYS B 1 75 ? 8.109 -9.781 -13.047 1 98.75 75 LYS B C 1
ATOM 1391 O O . LYS B 1 75 ? 7.047 -9.328 -13.477 1 98.75 75 LYS B O 1
ATOM 1396 N N . LYS B 1 76 ? 8.336 -11 -12.844 1 98.88 76 LYS B N 1
ATOM 1397 C CA . LYS B 1 76 ? 7.336 -12 -13.195 1 98.88 76 LYS B CA 1
ATOM 1398 C C . LYS B 1 76 ? 6.117 -11.906 -12.281 1 98.88 76 LYS B C 1
ATOM 1400 O O . LYS B 1 76 ? 4.98 -12.047 -12.742 1 98.88 76 LYS B O 1
ATOM 1405 N N . LEU B 1 77 ? 6.379 -11.703 -11.016 1 98.88 77 LEU B N 1
ATOM 1406 C CA . LEU B 1 77 ? 5.289 -11.531 -10.062 1 98.88 77 LEU B CA 1
ATOM 1407 C C . LEU B 1 77 ? 4.449 -10.305 -10.406 1 98.88 77 LEU B C 1
ATOM 1409 O O . LEU B 1 77 ? 3.219 -10.359 -10.375 1 98.88 77 LEU B O 1
ATOM 1413 N N . SER B 1 78 ? 5.141 -9.273 -10.727 1 98.88 78 SER B N 1
ATOM 1414 C CA . SER B 1 78 ? 4.438 -8.055 -11.109 1 98.88 78 SER B CA 1
ATOM 1415 C C . SER B 1 78 ? 3.533 -8.289 -12.312 1 98.88 78 SER B C 1
ATOM 1417 O O . SER B 1 78 ? 2.373 -7.871 -12.312 1 98.88 78 SER B O 1
ATOM 1419 N N . ALA B 1 79 ? 4.051 -8.945 -13.25 1 98.94 79 ALA B N 1
ATOM 1420 C CA . ALA B 1 79 ? 3.283 -9.25 -14.461 1 98.94 79 ALA B CA 1
ATOM 1421 C C . ALA B 1 79 ? 2.072 -10.117 -14.133 1 98.94 79 ALA B C 1
ATOM 1423 O O . ALA B 1 79 ? 0.96 -9.844 -14.586 1 98.94 79 ALA B O 1
ATOM 1424 N N . ALA B 1 80 ? 2.279 -11.117 -13.367 1 98.94 80 ALA B N 1
ATOM 1425 C CA . ALA B 1 80 ? 1.227 -12.078 -13.062 1 98.94 80 ALA B CA 1
ATOM 1426 C C . ALA B 1 80 ? 0.097 -11.43 -12.273 1 98.94 80 ALA B C 1
ATOM 1428 O O . ALA B 1 80 ? -1.079 -11.594 -12.602 1 98.94 80 ALA B O 1
ATOM 1429 N N . VAL B 1 81 ? 0.426 -10.727 -11.234 1 98.88 81 VAL B N 1
ATOM 1430 C CA . VAL B 1 81 ? -0.589 -10.102 -10.391 1 98.88 81 VAL B CA 1
ATOM 1431 C C . VAL B 1 81 ? -1.317 -9.016 -11.172 1 98.88 81 VAL B C 1
ATOM 1433 O O . VAL B 1 81 ? -2.539 -8.875 -11.07 1 98.88 81 VAL B O 1
ATOM 1436 N N . ALA B 1 82 ? -0.552 -8.266 -11.992 1 98.88 82 ALA B N 1
ATOM 1437 C CA . ALA B 1 82 ? -1.174 -7.238 -12.828 1 98.88 82 ALA B CA 1
ATOM 1438 C C . ALA B 1 82 ? -2.189 -7.852 -13.789 1 98.88 82 ALA B C 1
ATOM 1440 O O . ALA B 1 82 ? -3.266 -7.289 -14.008 1 98.88 82 ALA B O 1
ATOM 1441 N N . GLU B 1 83 ? -1.837 -8.938 -14.336 1 98.88 83 GLU B N 1
ATOM 1442 C CA . GLU B 1 83 ? -2.74 -9.625 -15.25 1 98.88 83 GLU B CA 1
ATOM 1443 C C . GLU B 1 83 ? -4.023 -10.062 -14.547 1 98.88 83 GLU B C 1
ATOM 1445 O O . GLU B 1 83 ? -5.117 -9.906 -15.086 1 98.88 83 GLU B O 1
ATOM 1450 N N . ILE B 1 84 ? -3.9 -10.602 -13.414 1 98.81 84 ILE B N 1
ATOM 1451 C CA . ILE B 1 84 ? -5.055 -11.023 -12.633 1 98.81 84 ILE B CA 1
ATOM 1452 C C . ILE B 1 84 ? -5.969 -9.836 -12.367 1 98.81 84 ILE B C 1
ATOM 1454 O O . ILE B 1 84 ? -7.18 -9.906 -12.594 1 98.81 84 ILE B O 1
ATOM 1458 N N . LEU B 1 85 ? -5.445 -8.695 -11.93 1 98.81 85 LEU B N 1
ATOM 1459 C CA . LEU B 1 85 ? -6.23 -7.52 -11.57 1 98.81 85 LEU B CA 1
ATOM 1460 C C . LEU B 1 85 ? -6.883 -6.91 -12.805 1 98.81 85 LEU B C 1
ATOM 1462 O O . LEU B 1 85 ? -8.008 -6.41 -12.742 1 98.81 85 LEU B O 1
ATOM 1466 N N . GLU B 1 86 ? -6.117 -6.914 -13.883 1 98.81 86 GLU B N 1
ATOM 1467 C CA . GLU B 1 86 ? -6.684 -6.375 -15.117 1 98.81 86 GLU B CA 1
ATOM 1468 C C . GLU B 1 86 ? -7.859 -7.219 -15.602 1 98.81 86 GLU B C 1
ATOM 1470 O O . GLU B 1 86 ? -8.914 -6.684 -15.945 1 98.81 86 GLU B O 1
ATOM 1475 N N . THR B 1 87 ? -7.734 -8.5 -15.57 1 98.44 87 THR B N 1
ATOM 1476 C CA . THR B 1 87 ? -8.742 -9.414 -16.094 1 98.44 87 THR B CA 1
ATOM 1477 C C . THR B 1 87 ? -9.953 -9.477 -15.172 1 98.44 87 THR B C 1
ATOM 1479 O O . THR B 1 87 ? -11.094 -9.539 -15.633 1 98.44 87 THR B O 1
ATOM 1482 N N . LYS B 1 88 ? -9.719 -9.398 -13.875 1 98.31 88 LYS B N 1
ATOM 1483 C CA . LYS B 1 88 ? -10.789 -9.703 -12.938 1 98.31 88 LYS B CA 1
ATOM 1484 C C . LYS B 1 88 ? -11.43 -8.422 -12.398 1 98.31 88 LYS B C 1
ATOM 1486 O O . LYS B 1 88 ? -12.586 -8.43 -11.977 1 98.31 88 LYS B O 1
ATOM 1491 N N . LEU B 1 89 ? -10.656 -7.32 -12.445 1 98.5 89 LEU B N 1
ATOM 1492 C CA . LEU B 1 89 ? -11.141 -6.109 -11.789 1 98.5 89 LEU B CA 1
ATOM 1493 C C . LEU B 1 89 ? -11.078 -4.918 -12.734 1 98.5 89 LEU B C 1
ATOM 1495 O O . LEU B 1 89 ? -11.43 -3.797 -12.352 1 98.5 89 LEU B O 1
ATOM 1499 N N . SER B 1 90 ? -10.547 -5.102 -13.961 1 98.44 90 SER B N 1
ATOM 1500 C CA . SER B 1 90 ? -10.398 -4.043 -14.953 1 98.44 90 SER B CA 1
ATOM 1501 C C . SER B 1 90 ? -9.484 -2.936 -14.453 1 98.44 90 SER B C 1
ATOM 1503 O O . SER B 1 90 ? -9.695 -1.76 -14.75 1 98.44 90 SER B O 1
ATOM 1505 N N . VAL B 1 91 ? -8.523 -3.281 -13.688 1 98.88 91 VAL B N 1
ATOM 1506 C CA . VAL B 1 91 ? -7.457 -2.359 -13.312 1 98.88 91 VAL B CA 1
ATOM 1507 C C . VAL B 1 91 ? -6.344 -2.41 -14.359 1 98.88 91 VAL B C 1
ATOM 1509 O O . VAL B 1 91 ? -5.688 -3.439 -14.531 1 98.88 91 VAL B O 1
ATOM 1512 N N . PRO B 1 92 ? -6.125 -1.29 -15.047 1 98.88 92 PRO B N 1
ATOM 1513 C CA . PRO B 1 92 ? -5.027 -1.314 -16.016 1 98.88 92 PRO B CA 1
ATOM 1514 C C . PRO B 1 92 ? -3.676 -1.605 -15.367 1 98.88 92 PRO B C 1
ATOM 1516 O O . PRO B 1 92 ? -3.402 -1.133 -14.258 1 98.88 92 PRO B O 1
ATOM 1519 N N . LYS B 1 93 ? -2.809 -2.375 -16.094 1 98.81 93 LYS B N 1
ATOM 1520 C CA . LYS B 1 93 ? -1.476 -2.689 -15.586 1 98.81 93 LYS B CA 1
ATOM 1521 C C . LYS B 1 93 ? -0.694 -1.418 -15.266 1 98.81 93 LYS B C 1
ATOM 1523 O O . LYS B 1 93 ? 0.111 -1.396 -14.336 1 98.81 93 LYS B O 1
ATOM 1528 N N . SER B 1 94 ? -0.963 -0.362 -16 1 98.69 94 SER B N 1
ATOM 1529 C CA . SER B 1 94 ? -0.263 0.906 -15.828 1 98.69 94 SER B CA 1
ATOM 1530 C C . SER B 1 94 ? -0.764 1.654 -14.602 1 98.69 94 SER B C 1
ATOM 1532 O O . SER B 1 94 ? -0.227 2.705 -14.242 1 98.69 94 SER B O 1
ATOM 1534 N N . ARG B 1 95 ? -1.803 1.156 -13.992 1 98.88 95 ARG B N 1
ATOM 1535 C CA . ARG B 1 95 ? -2.328 1.813 -12.805 1 98.88 95 ARG B CA 1
ATOM 1536 C C . ARG B 1 95 ? -2.25 0.892 -11.586 1 98.88 95 ARG B C 1
ATOM 1538 O O . ARG B 1 95 ? -3.104 0.95 -10.703 1 98.88 95 ARG B O 1
ATOM 1545 N N . PHE B 1 96 ? -1.286 -0.021 -11.609 1 98.81 96 PHE B N 1
ATOM 1546 C CA . PHE B 1 96 ? -1.017 -0.937 -10.508 1 98.81 96 PHE B CA 1
ATOM 1547 C C . PHE B 1 96 ? 0.444 -0.854 -10.078 1 98.81 96 PHE B C 1
ATOM 1549 O O . PHE B 1 96 ? 1.347 -1.075 -10.883 1 98.81 96 PHE B O 1
ATOM 1556 N N . PHE B 1 97 ? 0.658 -0.532 -8.789 1 98.88 97 PHE B N 1
ATOM 1557 C CA . PHE B 1 97 ? 1.959 -0.61 -8.133 1 98.88 97 PHE B CA 1
ATOM 1558 C C . PHE B 1 97 ? 2.037 -1.831 -7.227 1 98.88 97 PHE B C 1
ATOM 1560 O O . PHE B 1 97 ? 1.069 -2.164 -6.539 1 98.88 97 PHE B O 1
ATOM 1567 N N . LEU B 1 98 ? 3.168 -2.436 -7.211 1 98.88 98 LEU B N 1
ATOM 1568 C CA . LEU B 1 98 ? 3.428 -3.547 -6.301 1 98.88 98 LEU B CA 1
ATOM 1569 C C . LEU B 1 98 ? 4.793 -3.398 -5.637 1 98.88 98 LEU B C 1
ATOM 1571 O O . LEU B 1 98 ? 5.824 -3.428 -6.316 1 98.88 98 LEU B O 1
ATOM 1575 N N . LYS B 1 99 ? 4.848 -3.279 -4.379 1 98.62 99 LYS B N 1
ATOM 1576 C CA . LYS B 1 99 ? 6.09 -3.182 -3.619 1 98.62 99 LYS B CA 1
ATOM 1577 C C . LYS B 1 99 ? 6.52 -4.547 -3.086 1 98.62 99 LYS B C 1
ATOM 1579 O O . LYS B 1 99 ? 5.691 -5.309 -2.58 1 98.62 99 LYS B O 1
ATOM 1584 N N . PHE B 1 100 ? 7.805 -4.832 -3.176 1 98.69 100 PHE B N 1
ATOM 1585 C CA . PHE B 1 100 ? 8.359 -6.09 -2.688 1 98.69 100 PHE B CA 1
ATOM 1586 C C . PHE B 1 100 ? 9.219 -5.859 -1.447 1 98.69 100 PHE B C 1
ATOM 1588 O O . PHE B 1 100 ? 10.008 -4.91 -1.398 1 98.69 100 PHE B O 1
ATOM 1595 N N . TYR B 1 101 ? 9.008 -6.738 -0.479 1 97 101 TYR B N 1
ATOM 1596 C CA . TYR B 1 101 ? 9.781 -6.719 0.755 1 97 101 TYR B CA 1
ATOM 1597 C C . TYR B 1 101 ? 10.367 -8.094 1.052 1 97 101 TYR B C 1
ATOM 1599 O O . TYR B 1 101 ? 9.633 -9.062 1.225 1 97 101 TYR B O 1
ATOM 1607 N N . ASP B 1 102 ? 11.68 -8.07 1.079 1 96.75 102 ASP B N 1
ATOM 1608 C CA . ASP B 1 102 ? 12.32 -9.242 1.664 1 96.75 102 ASP B CA 1
ATOM 1609 C C . ASP B 1 102 ? 12.453 -9.102 3.178 1 96.75 102 ASP B C 1
ATOM 1611 O O . ASP B 1 102 ? 12.711 -8.008 3.684 1 96.75 102 ASP B O 1
ATOM 1615 N N . THR B 1 103 ? 12.234 -10.188 3.885 1 97.38 103 THR B N 1
ATOM 1616 C CA . THR B 1 103 ? 12.359 -10.141 5.336 1 97.38 103 THR B CA 1
ATOM 1617 C C . THR B 1 103 ? 13.047 -11.391 5.867 1 97.38 103 THR B C 1
ATOM 1619 O O . THR B 1 103 ? 13.055 -12.43 5.199 1 97.38 103 THR B O 1
ATOM 1622 N N . LYS B 1 104 ? 13.727 -11.25 7.051 1 97.81 104 LYS B N 1
ATOM 1623 C CA . LYS B 1 104 ? 14.289 -12.398 7.754 1 97.81 104 LYS B CA 1
ATOM 1624 C C . LYS B 1 104 ? 13.211 -13.156 8.516 1 97.81 104 LYS B C 1
ATOM 1626 O O . LYS B 1 104 ? 12.25 -12.555 9.008 1 97.81 104 LYS B O 1
ATOM 1631 N N . GLY B 1 105 ? 13.445 -14.469 8.539 1 97.31 105 GLY B N 1
ATOM 1632 C CA . GLY B 1 105 ? 12.5 -15.297 9.273 1 97.31 105 GLY B CA 1
ATOM 1633 C C . GLY B 1 105 ? 12.281 -14.828 10.695 1 97.31 105 GLY B C 1
ATOM 1634 O O . GLY B 1 105 ? 11.164 -14.867 11.203 1 97.31 105 GLY B O 1
ATOM 1635 N N . SER B 1 106 ? 13.32 -14.281 11.422 1 98.12 106 SER B N 1
ATOM 1636 C CA . SER B 1 106 ? 13.242 -13.828 12.805 1 98.12 106 SER B CA 1
ATOM 1637 C C . SER B 1 106 ? 12.383 -12.57 12.922 1 98.12 106 SER B C 1
ATOM 1639 O O . SER B 1 106 ? 12 -12.172 14.023 1 98.12 106 SER B O 1
ATOM 1641 N N . PHE B 1 107 ? 12.055 -12.008 11.828 1 97.75 107 PHE B N 1
ATOM 1642 C CA . PHE B 1 107 ? 11.242 -10.805 11.82 1 97.75 107 PHE B CA 1
ATOM 1643 C C . PHE B 1 107 ? 9.836 -11.102 11.305 1 97.75 107 PHE B C 1
ATOM 1645 O O . PHE B 1 107 ? 9.07 -10.18 11.008 1 97.75 107 PHE B O 1
ATOM 1652 N N . PHE B 1 108 ? 9.602 -12.398 11.18 1 97.56 108 PHE B N 1
ATOM 1653 C CA . PHE B 1 108 ? 8.297 -12.805 10.664 1 97.56 108 PHE B CA 1
ATOM 1654 C C . PHE B 1 108 ? 7.637 -13.805 11.602 1 97.56 108 PHE B C 1
ATOM 1656 O O . PHE B 1 108 ? 8.055 -14.969 11.672 1 97.56 108 PHE B O 1
ATOM 1663 N N . GLY B 1 109 ? 6.594 -13.344 12.312 1 98 109 GLY B N 1
ATOM 1664 C CA . GLY B 1 109 ? 5.918 -14.195 13.281 1 98 109 GLY B CA 1
ATOM 1665 C C . GLY B 1 109 ? 4.961 -15.188 12.648 1 98 109 GLY B C 1
ATOM 1666 O O . GLY B 1 109 ? 4.281 -14.859 11.672 1 98 109 GLY B O 1
ATOM 1667 N N . TRP B 1 110 ? 4.969 -16.359 13.117 1 97.31 110 TRP B N 1
ATOM 1668 C CA . TRP B 1 110 ? 4.035 -17.406 12.695 1 97.31 110 TRP B CA 1
ATOM 1669 C C . TRP B 1 110 ? 3.859 -18.453 13.789 1 97.31 110 TRP B C 1
ATOM 1671 O O . TRP B 1 110 ? 4.832 -18.859 14.422 1 97.31 110 TRP B O 1
ATOM 1681 N N . ASN B 1 111 ?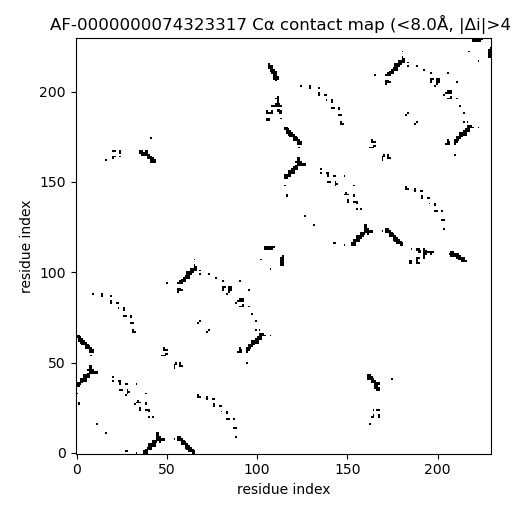 2.59 -18.688 13.984 1 97.69 111 ASN B N 1
ATOM 1682 C CA . ASN B 1 111 ? 2.25 -19.797 14.852 1 97.69 111 ASN B CA 1
ATOM 1683 C C . ASN B 1 111 ? 2.818 -19.609 16.25 1 97.69 111 ASN B C 1
ATOM 1685 O O . ASN B 1 111 ? 3.348 -20.562 16.844 1 97.69 111 ASN B O 1
ATOM 1689 N N . GLY B 1 112 ? 2.785 -18.438 16.844 1 97.94 112 GLY B N 1
ATOM 1690 C CA . GLY B 1 112 ? 3.166 -18.109 18.203 1 97.94 112 GLY B CA 1
ATOM 1691 C C . GLY B 1 112 ? 4.668 -18.016 18.406 1 97.94 112 GLY B C 1
ATOM 1692 O O . GLY B 1 112 ? 5.156 -18.031 19.531 1 97.94 112 GLY B O 1
ATOM 1693 N N . SER B 1 113 ? 5.434 -18.031 17.281 1 98 113 SER B N 1
ATOM 1694 C CA . SER B 1 113 ? 6.883 -17.859 17.234 1 98 113 SER B CA 1
ATOM 1695 C C . SER B 1 113 ? 7.305 -17.047 16.016 1 98 113 SER B C 1
ATOM 1697 O O . SER B 1 113 ? 6.578 -16.156 15.578 1 98 113 SER B O 1
ATOM 1699 N N . THR B 1 114 ? 8.594 -17.219 15.633 1 97.88 114 THR B N 1
ATOM 1700 C CA . THR B 1 114 ? 9.062 -16.688 14.359 1 97.88 114 THR B CA 1
ATOM 1701 C C . THR B 1 114 ? 9.562 -17.797 13.453 1 97.88 114 THR B C 1
ATOM 1703 O O . THR B 1 114 ? 9.703 -18.953 13.898 1 97.88 114 THR B O 1
ATOM 1706 N N . PHE B 1 115 ? 9.609 -17.562 12.227 1 95.5 115 PHE B N 1
ATOM 1707 C CA . PHE B 1 115 ? 10.172 -18.531 11.305 1 95.5 115 PHE B CA 1
ATOM 1708 C C . PHE B 1 115 ? 11.648 -18.766 11.586 1 95.5 115 PHE B C 1
ATOM 1710 O O . PHE B 1 115 ? 12.344 -17.859 12.055 1 95.5 115 PHE B O 1
#

Organism: Artemisia annua (NCBI:txid35608)

Secondary structure (DSSP, 8-state):
--EEEEEESS--TTS-HHHHHHHHHHHHHHHHT--GGG-EEEEE-S----BTTB-SS-EEEEEEESS---HHHHHHHHHHHHHHHHHHH---GGGEEEEEEE--GGGEEETTEE-/-EEEEEEESS--TTS-HHHHHHHHHHHHHHHHT--GGG-EEEEE-S--EEETTB-SS-EEEEEEESS---HHHHHHHHHHHHHHHHHHH---GGGEEEEEEE--GGGSEETTEE-